Protein AF-A0A7Z9G918-F1 (afdb_monomer_lite)

Secondary structure 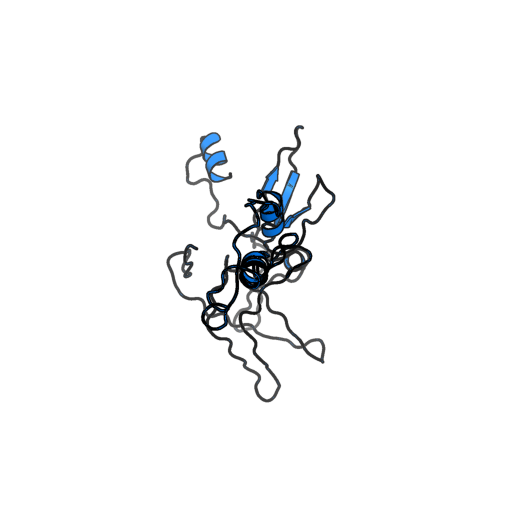(DSSP, 8-state):
-HHHHHHHTT--TT-S-TT-----EEESHHHH-----PPB-TTS-BPPGGG---PPPEEEEE-SSS-EEEEEEEEES--BSSTT--SEEEHHHHHHHHSPPPP--------------SHHHHS--SSHHHHHHHHHHHTTTS-SS-SSS-TTSSSS--S---------BTTB----------GGG--------SSS-----------EETBTEE-----

Structure (mmCIF, N/CA/C/O backbone):
data_AF-A0A7Z9G918-F1
#
_entry.id   AF-A0A7Z9G918-F1
#
loop_
_atom_site.group_PDB
_atom_site.id
_atom_site.type_symbol
_atom_site.label_atom_id
_atom_site.label_alt_id
_atom_site.label_comp_id
_atom_site.label_asym_id
_atom_site.label_entity_id
_atom_site.label_seq_id
_atom_site.pdbx_PDB_ins_code
_atom_site.Cartn_x
_atom_site.Cartn_y
_atom_site.Cartn_z
_atom_site.occupancy
_atom_site.B_iso_or_equiv
_atom_site.auth_seq_id
_atom_site.auth_comp_id
_atom_site.auth_asym_id
_atom_site.auth_atom_id
_atom_site.pdbx_PDB_model_num
ATOM 1 N N . MET A 1 1 ? -21.178 1.083 5.739 1.00 53.09 1 MET A N 1
ATOM 2 C CA . MET A 1 1 ? -21.653 2.486 5.687 1.00 53.09 1 MET A CA 1
ATOM 3 C C . MET A 1 1 ? -22.433 2.843 4.418 1.00 53.09 1 MET A C 1
ATOM 5 O O . MET A 1 1 ? -23.651 2.822 4.487 1.00 53.09 1 MET A O 1
ATOM 9 N N . ARG A 1 2 ? -21.829 3.170 3.255 1.00 53.38 2 ARG A N 1
ATOM 10 C CA . ARG A 1 2 ? -22.585 3.798 2.131 1.00 53.38 2 ARG A CA 1
ATOM 11 C C . ARG A 1 2 ? -23.813 2.997 1.640 1.00 53.38 2 ARG A C 1
ATOM 13 O O . ARG A 1 2 ? -24.878 3.581 1.483 1.00 53.38 2 ARG A O 1
ATOM 20 N N . ARG A 1 3 ? -23.724 1.667 1.472 1.00 55.69 3 ARG A N 1
ATOM 21 C CA . ARG A 1 3 ? -24.887 0.830 1.073 1.00 55.69 3 ARG A CA 1
ATOM 22 C C . ARG A 1 3 ? -25.984 0.762 2.147 1.00 55.69 3 ARG A C 1
ATOM 24 O O . ARG A 1 3 ? -27.160 0.709 1.806 1.00 55.69 3 ARG A O 1
ATOM 31 N N . GLU A 1 4 ? -25.613 0.810 3.424 1.00 59.62 4 GLU A N 1
ATOM 32 C CA . GLU A 1 4 ? -26.561 0.855 4.547 1.00 59.62 4 GLU A CA 1
ATOM 33 C C . GLU A 1 4 ? -27.219 2.232 4.656 1.00 59.62 4 GLU A C 1
ATOM 35 O O . GLU A 1 4 ? -28.417 2.305 4.894 1.00 59.62 4 GLU A O 1
ATOM 40 N N . ALA A 1 5 ? -26.478 3.313 4.394 1.00 59.56 5 ALA A N 1
ATOM 41 C CA . ALA A 1 5 ? -27.019 4.668 4.330 1.00 59.56 5 ALA A CA 1
ATOM 42 C C . ALA A 1 5 ? -28.021 4.834 3.172 1.00 59.56 5 ALA A C 1
ATOM 44 O O . ALA A 1 5 ? -29.094 5.390 3.387 1.00 59.56 5 ALA A O 1
ATOM 45 N N . LEU A 1 6 ? -27.739 4.289 1.977 1.00 61.81 6 LEU A N 1
ATOM 46 C CA . LEU A 1 6 ? -28.724 4.243 0.882 1.00 61.81 6 LEU A CA 1
ATOM 47 C C . LEU A 1 6 ? -29.977 3.439 1.272 1.00 61.81 6 LEU A C 1
ATOM 49 O O . LEU A 1 6 ? -31.092 3.883 1.004 1.00 61.81 6 LEU A O 1
ATOM 53 N N . SER A 1 7 ? -29.797 2.289 1.934 1.00 60.91 7 SER A N 1
ATOM 54 C CA . SER A 1 7 ? -30.898 1.451 2.430 1.00 60.91 7 SER A CA 1
ATOM 55 C C . SER A 1 7 ? -31.755 2.182 3.477 1.00 60.91 7 SER A C 1
ATOM 57 O O . SER A 1 7 ? -32.980 2.192 3.382 1.00 60.91 7 SER A O 1
ATOM 59 N N . ALA A 1 8 ? -31.120 2.871 4.431 1.00 61.62 8 ALA A N 1
ATOM 60 C CA . ALA A 1 8 ? -31.784 3.667 5.463 1.00 61.62 8 ALA A CA 1
ATOM 61 C C . ALA A 1 8 ? -32.490 4.912 4.894 1.00 61.62 8 ALA A C 1
ATOM 63 O O . ALA A 1 8 ? -33.545 5.300 5.387 1.00 61.62 8 ALA A O 1
ATOM 64 N N . ALA A 1 9 ? -31.948 5.506 3.827 1.00 61.00 9 ALA A N 1
ATOM 65 C CA . ALA A 1 9 ? -32.563 6.613 3.097 1.00 61.00 9 ALA A CA 1
ATOM 66 C C . ALA A 1 9 ? -33.696 6.173 2.143 1.00 61.00 9 ALA A C 1
ATOM 68 O O . ALA A 1 9 ? -34.277 7.015 1.459 1.00 61.00 9 ALA A O 1
ATOM 69 N N . GLY A 1 10 ? -34.007 4.872 2.057 1.00 54.94 10 GLY A N 1
ATOM 70 C CA . GLY A 1 10 ? -35.042 4.336 1.164 1.00 54.94 10 GLY A CA 1
ATOM 71 C C . GLY A 1 10 ? -34.712 4.467 -0.328 1.00 54.94 10 GLY A C 1
ATOM 72 O O . GLY A 1 10 ? -35.602 4.350 -1.172 1.00 54.94 10 GLY A O 1
ATOM 73 N N . VAL A 1 11 ? -33.447 4.723 -0.672 1.00 61.00 11 VAL A N 1
ATOM 74 C CA . VAL A 1 11 ? -33.007 4.913 -2.055 1.00 61.00 11 VAL A CA 1
ATOM 75 C C . VAL A 1 11 ? -32.798 3.546 -2.700 1.00 61.00 11 VAL A C 1
ATOM 77 O O . VAL A 1 11 ? -32.038 2.716 -2.202 1.00 61.00 11 VAL A O 1
ATOM 80 N N . GLY A 1 12 ? -33.473 3.310 -3.829 1.00 54.38 12 GLY A N 1
ATOM 81 C CA . GLY A 1 12 ? -33.373 2.053 -4.571 1.00 54.38 12 GLY A CA 1
ATOM 82 C C . GLY A 1 12 ? -31.926 1.688 -4.924 1.00 54.38 12 GLY A C 1
ATOM 83 O O . GLY A 1 12 ? -31.093 2.557 -5.185 1.00 54.38 12 GLY A O 1
ATOM 84 N N . SER A 1 13 ? -31.640 0.385 -4.979 1.00 55.94 13 SER A N 1
ATOM 85 C CA . SER A 1 13 ? -30.295 -0.221 -5.025 1.00 55.94 13 SER A CA 1
ATOM 86 C C . SER A 1 13 ? -29.382 0.155 -6.208 1.00 55.94 13 SER A C 1
ATOM 88 O O . SER A 1 13 ? -28.289 -0.390 -6.307 1.00 55.94 13 SER A O 1
ATOM 90 N N . ASN A 1 14 ? -29.817 1.053 -7.097 1.00 55.78 14 ASN A N 1
ATOM 91 C CA . ASN A 1 14 ? -29.139 1.472 -8.328 1.00 55.78 14 ASN A CA 1
ATOM 92 C C . ASN A 1 14 ? -28.631 2.929 -8.306 1.00 55.78 14 ASN A C 1
ATOM 94 O O . ASN A 1 14 ? -28.189 3.427 -9.335 1.00 55.78 14 ASN A O 1
ATOM 98 N N . ALA A 1 15 ? -28.676 3.633 -7.169 1.00 60.41 15 ALA A N 1
ATOM 99 C CA . ALA A 1 15 ? -28.185 5.017 -7.072 1.00 60.41 15 ALA A CA 1
ATOM 100 C C . ALA A 1 15 ? -26.655 5.146 -6.866 1.00 60.41 15 ALA A C 1
ATOM 102 O O . ALA A 1 15 ? -26.161 6.217 -6.521 1.00 60.41 15 ALA A O 1
ATOM 103 N N . THR A 1 16 ? -25.890 4.068 -7.053 1.00 68.00 16 THR A N 1
ATOM 104 C CA . THR A 1 16 ? -24.419 4.075 -6.991 1.00 68.00 16 THR A CA 1
ATOM 105 C C . THR A 1 16 ? -23.816 4.323 -8.372 1.00 68.00 16 THR A C 1
ATOM 107 O O . THR A 1 16 ? -24.164 3.621 -9.320 1.00 68.00 16 THR A O 1
ATOM 110 N N . ALA A 1 17 ? -22.872 5.262 -8.488 1.00 70.38 17 ALA A N 1
ATOM 111 C CA . ALA A 1 17 ? -22.147 5.497 -9.738 1.00 70.38 17 ALA A CA 1
ATOM 112 C C . ALA A 1 17 ? -21.340 4.259 -10.179 1.00 70.38 17 ALA A C 1
ATOM 114 O O . ALA A 1 17 ? -20.791 3.539 -9.346 1.00 70.38 17 ALA A O 1
ATOM 115 N N . THR A 1 18 ? -21.217 4.039 -11.491 1.00 71.62 18 THR A N 1
ATOM 116 C CA . THR A 1 18 ? -20.590 2.842 -12.093 1.00 71.62 18 THR A CA 1
ATOM 117 C C . THR A 1 18 ? -19.143 2.598 -11.641 1.00 71.62 18 THR A C 1
ATOM 119 O O . THR A 1 18 ? -18.703 1.452 -11.554 1.00 71.62 18 THR A O 1
ATOM 122 N N . TRP A 1 19 ? -18.405 3.667 -11.325 1.00 72.00 19 TRP A N 1
ATOM 123 C CA . TRP A 1 19 ? -17.008 3.620 -10.869 1.00 72.00 19 TRP A CA 1
ATOM 124 C C . TRP A 1 19 ? -16.833 3.940 -9.375 1.00 72.00 19 TRP A C 1
ATOM 126 O O . TRP A 1 19 ? -15.699 4.107 -8.912 1.00 72.00 19 TRP A O 1
ATOM 136 N N . ALA A 1 20 ? -17.938 4.005 -8.620 1.00 73.38 20 ALA A N 1
ATOM 137 C CA . ALA A 1 20 ? -17.900 4.058 -7.164 1.00 73.38 20 ALA A CA 1
ATOM 138 C C . ALA A 1 20 ? -17.386 2.714 -6.635 1.00 73.38 20 ALA A C 1
ATOM 140 O O . ALA A 1 20 ? -17.945 1.656 -6.923 1.00 73.38 20 ALA A O 1
ATOM 141 N N . ASP A 1 21 ? -16.288 2.765 -5.893 1.00 74.31 21 ASP A N 1
ATOM 142 C CA . ASP A 1 21 ? -15.559 1.594 -5.421 1.00 74.31 21 ASP A CA 1
ATOM 143 C C . ASP A 1 21 ? -14.823 1.938 -4.125 1.00 74.31 21 ASP A C 1
ATOM 145 O O . ASP A 1 21 ? -14.584 3.117 -3.852 1.00 74.31 21 ASP A O 1
ATOM 149 N N . PHE A 1 22 ? -14.446 0.929 -3.344 1.00 79.44 22 PHE A N 1
ATOM 150 C CA . PHE A 1 22 ? -13.633 1.123 -2.150 1.00 79.44 22 PHE A CA 1
ATOM 151 C C . PHE A 1 22 ? -12.149 1.199 -2.524 1.00 79.44 22 PHE A C 1
ATOM 153 O O . PHE A 1 22 ? -11.430 0.205 -2.530 1.00 79.44 22 PHE A O 1
ATOM 160 N N . LYS A 1 23 ? -11.706 2.407 -2.874 1.00 84.12 23 LYS A N 1
ATOM 161 C CA . LYS A 1 23 ? -10.311 2.729 -3.209 1.00 84.12 23 LYS A CA 1
ATOM 162 C C . LYS A 1 23 ? -9.620 3.333 -1.991 1.00 84.12 23 LYS A C 1
ATOM 164 O O . LYS A 1 23 ? -10.189 4.234 -1.373 1.00 84.12 23 LYS A O 1
ATOM 169 N N . LEU A 1 24 ? -8.413 2.887 -1.673 1.00 87.12 24 LEU A N 1
ATOM 170 C CA . LEU A 1 24 ? -7.607 3.378 -0.552 1.00 87.12 24 LEU A CA 1
ATOM 171 C C . LEU A 1 24 ? -6.237 3.830 -1.042 1.00 87.12 24 LEU A C 1
ATOM 173 O O . LEU A 1 24 ? -5.775 3.370 -2.083 1.00 87.12 24 LEU A O 1
ATOM 177 N N . TYR A 1 25 ? -5.580 4.691 -0.274 1.00 88.00 25 TYR A N 1
ATOM 178 C CA . TYR A 1 25 ? -4.177 5.010 -0.507 1.00 88.00 25 TYR A CA 1
ATOM 179 C C . TYR A 1 25 ? -3.273 3.917 0.079 1.00 88.00 25 TYR A C 1
ATOM 181 O O . TYR A 1 25 ? -3.653 3.179 0.990 1.00 88.00 25 TYR A O 1
ATOM 189 N N . LEU A 1 26 ? -2.053 3.805 -0.443 1.00 87.81 26 LEU A N 1
ATOM 190 C CA . LEU A 1 26 ? -1.100 2.796 0.025 1.00 87.81 26 LEU A CA 1
ATOM 191 C C . LEU A 1 26 ? -0.419 3.245 1.322 1.00 87.81 26 LEU A C 1
ATOM 193 O O . LEU A 1 26 ? -0.415 2.518 2.310 1.00 87.81 26 LEU A O 1
ATOM 197 N N . ASN A 1 27 ? 0.107 4.464 1.307 1.00 86.62 27 ASN A N 1
ATOM 198 C CA . ASN A 1 27 ? 0.797 5.144 2.395 1.00 86.62 27 ASN A CA 1
ATOM 199 C C . ASN A 1 27 ? 0.548 6.661 2.284 1.00 86.62 27 ASN A C 1
ATOM 201 O O . ASN A 1 27 ? -0.138 7.114 1.363 1.00 86.62 27 ASN A O 1
ATOM 205 N N . TYR A 1 28 ? 1.116 7.448 3.200 1.00 84.62 28 TYR A N 1
ATOM 206 C CA . TYR A 1 28 ? 1.003 8.907 3.139 1.00 84.62 28 TYR A CA 1
ATOM 207 C C . TYR A 1 28 ? 1.723 9.537 1.934 1.00 84.62 28 TYR A C 1
ATOM 209 O O . TYR A 1 28 ? 1.197 10.495 1.371 1.00 84.62 28 TYR A O 1
ATOM 217 N N . ASP A 1 29 ? 2.857 8.978 1.484 1.00 85.19 29 ASP A N 1
ATOM 218 C CA . ASP A 1 29 ? 3.572 9.484 0.300 1.00 85.19 29 ASP A CA 1
ATOM 219 C C . ASP A 1 29 ? 2.610 9.575 -0.905 1.00 85.19 29 ASP A C 1
ATOM 221 O O . ASP A 1 29 ? 2.468 10.651 -1.478 1.00 85.19 29 ASP A O 1
ATOM 225 N N . HIS A 1 30 ? 1.835 8.515 -1.187 1.00 84.75 30 HIS A N 1
ATOM 226 C CA . HIS A 1 30 ? 0.817 8.467 -2.257 1.00 84.75 30 HIS A CA 1
ATOM 227 C C . HIS A 1 30 ? -0.367 9.449 -2.062 1.00 84.75 30 HIS A C 1
ATOM 229 O O . HIS A 1 30 ? -1.092 9.732 -3.010 1.00 84.75 30 HIS A O 1
ATOM 235 N N . ILE A 1 31 ? -0.594 9.989 -0.860 1.00 83.00 31 ILE A N 1
ATOM 236 C CA . ILE A 1 31 ? -1.588 11.062 -0.636 1.00 83.00 31 ILE A CA 1
ATOM 237 C C . ILE A 1 31 ? -0.993 12.430 -0.970 1.00 83.00 31 ILE A C 1
ATOM 239 O O . ILE A 1 31 ? -1.682 13.292 -1.511 1.00 83.00 31 ILE A O 1
ATOM 243 N N . SER A 1 32 ? 0.268 12.641 -0.592 1.00 84.62 32 SER A N 1
ATOM 244 C CA . SER A 1 32 ? 0.975 13.911 -0.772 1.00 84.62 32 SER A CA 1
ATOM 245 C C . SER A 1 32 ? 1.597 14.097 -2.158 1.00 84.62 32 SER A C 1
ATOM 247 O O . SER A 1 32 ? 1.961 15.220 -2.505 1.00 84.62 32 SER A O 1
ATOM 249 N N . ASP A 1 33 ? 1.728 13.017 -2.929 1.00 80.00 33 ASP A N 1
ATOM 250 C CA . ASP A 1 33 ? 2.248 13.046 -4.290 1.00 80.00 33 ASP A CA 1
ATOM 251 C C . ASP A 1 33 ? 1.278 13.767 -5.241 1.00 80.00 33 ASP A C 1
ATOM 253 O O . ASP A 1 33 ? 0.064 13.553 -5.222 1.00 80.00 33 ASP A O 1
ATOM 257 N N . THR A 1 34 ? 1.826 14.644 -6.078 1.00 70.00 34 THR A N 1
ATOM 258 C CA . THR A 1 34 ? 1.082 15.355 -7.123 1.00 70.00 34 THR A CA 1
ATOM 259 C C . THR A 1 34 ? 1.090 14.614 -8.457 1.00 70.00 34 THR A C 1
ATOM 261 O O . THR A 1 34 ? 0.292 14.946 -9.339 1.00 70.00 34 THR A O 1
ATOM 264 N N . ASP A 1 35 ? 1.974 13.629 -8.621 1.00 68.62 35 ASP A N 1
ATOM 265 C CA . ASP A 1 35 ? 2.163 12.900 -9.869 1.00 68.62 35 ASP A CA 1
ATOM 266 C C . ASP A 1 35 ? 1.113 11.788 -10.003 1.00 68.62 35 ASP A C 1
ATOM 268 O O . ASP A 1 35 ? 1.265 10.649 -9.563 1.00 68.62 35 ASP A O 1
ATOM 272 N N . ILE A 1 36 ? -0.002 12.129 -10.650 1.00 65.19 36 ILE A N 1
ATOM 273 C CA . ILE A 1 36 ? -1.042 11.159 -10.999 1.00 65.19 36 ILE A CA 1
ATOM 274 C C . ILE A 1 36 ? -0.524 10.267 -12.134 1.00 65.19 36 ILE A C 1
ATOM 276 O O . ILE A 1 36 ? -0.169 10.757 -13.208 1.00 65.19 36 ILE A O 1
ATOM 280 N N . GLY A 1 37 ? -0.551 8.948 -11.923 1.00 66.75 37 GLY A N 1
ATOM 281 C CA . GLY A 1 37 ? -0.245 7.945 -12.945 1.00 66.75 37 GLY A CA 1
ATOM 282 C C . GLY A 1 37 ? -1.254 7.972 -14.097 1.00 66.75 37 GLY A C 1
ATOM 283 O O . GLY A 1 37 ? -2.256 7.258 -14.079 1.00 66.75 37 GLY A O 1
ATOM 284 N N . ILE A 1 38 ? -0.996 8.809 -15.101 1.00 73.94 38 ILE A N 1
ATOM 285 C CA . ILE A 1 38 ? -1.836 8.948 -16.292 1.00 73.94 38 ILE A CA 1
ATOM 286 C C . ILE A 1 38 ? -1.366 7.941 -17.350 1.00 73.94 38 ILE A C 1
ATOM 288 O O . ILE A 1 38 ? -0.186 7.945 -17.697 1.00 73.94 38 ILE A O 1
ATOM 292 N N . PRO A 1 39 ? -2.256 7.099 -17.905 1.00 75.00 39 PRO A N 1
ATOM 293 C CA . PRO A 1 39 ? -1.888 6.216 -19.002 1.00 75.00 39 PRO A CA 1
ATOM 294 C C . PRO A 1 39 ? -1.595 7.022 -20.274 1.00 75.00 39 PRO A C 1
ATOM 296 O O . PRO A 1 39 ? -2.343 7.936 -20.641 1.00 75.00 39 PRO A O 1
ATOM 299 N N . PHE A 1 40 ? -0.518 6.637 -20.951 1.00 79.31 40 PHE A N 1
ATOM 300 C CA . PHE A 1 40 ? -0.125 7.125 -22.268 1.00 79.31 40 PHE A CA 1
ATOM 301 C C . PHE A 1 40 ? -0.567 6.122 -23.342 1.00 79.31 40 PHE A C 1
ATOM 303 O O . PHE A 1 40 ? -0.677 4.924 -23.071 1.00 79.31 40 PHE A O 1
ATOM 310 N N . ASP A 1 41 ? -0.849 6.600 -24.553 1.00 80.56 41 ASP A N 1
ATOM 311 C CA . ASP A 1 41 ? -1.003 5.726 -25.718 1.00 80.56 41 ASP A CA 1
ATOM 312 C C . ASP A 1 41 ? 0.358 5.362 -26.344 1.00 80.56 41 ASP A C 1
ATOM 314 O O . ASP A 1 41 ? 1.415 5.809 -25.903 1.00 80.56 41 ASP A O 1
ATOM 318 N N . CYS A 1 42 ? 0.347 4.554 -27.408 1.00 79.12 42 CYS A N 1
ATOM 319 C CA . CYS A 1 42 ? 1.560 4.141 -28.124 1.00 79.12 42 CYS A CA 1
ATOM 320 C C . CYS A 1 42 ? 2.260 5.264 -28.925 1.00 79.12 42 CYS A C 1
ATOM 322 O O . CYS A 1 42 ? 3.137 4.973 -29.739 1.00 79.12 42 CYS A O 1
ATOM 324 N N . ALA A 1 43 ? 1.826 6.517 -28.775 1.00 83.75 43 ALA A N 1
ATOM 325 C CA . ALA A 1 43 ? 2.388 7.711 -29.398 1.00 83.75 43 ALA A CA 1
ATOM 326 C C . ALA A 1 43 ? 2.684 8.812 -28.354 1.00 83.75 43 ALA A C 1
ATOM 328 O O . ALA A 1 43 ? 2.748 9.992 -28.705 1.00 83.75 43 ALA A O 1
ATOM 329 N N . ASP A 1 44 ? 2.854 8.423 -27.084 1.00 80.81 44 ASP A N 1
ATOM 330 C CA . ASP A 1 44 ? 3.128 9.292 -25.934 1.00 80.81 44 ASP A CA 1
ATOM 331 C C . ASP A 1 44 ? 2.044 10.360 -25.670 1.00 80.81 44 ASP A C 1
ATOM 333 O O . ASP A 1 44 ? 2.290 11.375 -25.008 1.00 80.81 44 ASP A O 1
ATOM 337 N N . ALA A 1 45 ? 0.807 10.148 -26.138 1.00 81.75 45 ALA A N 1
ATOM 338 C CA . ALA A 1 45 ? -0.313 11.020 -25.807 1.00 81.75 45 ALA A CA 1
ATOM 339 C C . ALA A 1 45 ? -0.932 10.612 -24.462 1.00 81.75 45 ALA A C 1
ATOM 341 O O . ALA A 1 45 ? -1.548 9.554 -24.325 1.00 81.75 45 ALA A O 1
ATOM 342 N N . ALA A 1 46 ? -0.798 11.483 -23.461 1.00 78.75 46 ALA A N 1
ATOM 343 C CA . ALA A 1 46 ? -1.424 11.308 -22.154 1.00 78.75 46 ALA A CA 1
ATOM 344 C C . ALA A 1 46 ? -2.963 11.349 -22.243 1.00 78.75 46 ALA A C 1
ATOM 346 O O . ALA A 1 46 ? -3.543 12.227 -22.894 1.00 78.75 46 ALA A O 1
ATOM 347 N N . MET A 1 47 ? -3.644 10.454 -21.523 1.00 77.19 47 MET A N 1
ATOM 348 C CA . MET A 1 47 ? -5.102 10.488 -21.382 1.00 77.19 47 MET A CA 1
ATOM 349 C C . MET A 1 47 ? -5.574 11.831 -20.793 1.00 77.19 47 MET A C 1
ATOM 351 O O . MET A 1 47 ? -5.086 12.288 -19.760 1.00 77.19 47 MET A O 1
ATOM 355 N N . SER A 1 48 ? -6.567 12.462 -21.432 1.00 76.69 48 SER A N 1
ATOM 356 C CA . SER A 1 48 ? -7.070 13.778 -21.010 1.00 76.69 48 SER A CA 1
ATOM 357 C C . SER A 1 48 ? -7.606 13.761 -19.573 1.00 76.69 48 SER A C 1
ATOM 359 O O . SER A 1 48 ? -8.462 12.945 -19.229 1.00 76.69 48 SER A O 1
ATOM 361 N N . GLN A 1 49 ? -7.133 14.692 -18.741 1.00 67.44 49 GLN A N 1
ATOM 362 C CA . GLN A 1 49 ? -7.529 14.810 -17.331 1.00 67.44 49 GLN A CA 1
ATOM 363 C C . GLN A 1 49 ? -8.919 15.443 -17.133 1.00 67.44 49 GLN A C 1
ATOM 365 O O . GLN A 1 49 ? -9.542 15.247 -16.094 1.00 67.44 49 GLN A O 1
ATOM 370 N N . ASN A 1 50 ? -9.443 16.160 -18.135 1.00 57.06 50 ASN A N 1
ATOM 371 C CA . ASN A 1 50 ? -10.600 17.060 -17.992 1.00 57.06 50 ASN A CA 1
ATOM 372 C C . ASN A 1 50 ? -11.932 16.387 -17.588 1.00 57.06 50 ASN A C 1
ATOM 374 O O . ASN A 1 50 ? -12.878 17.101 -17.276 1.00 57.06 50 ASN A O 1
ATOM 378 N N . ASN A 1 51 ? -12.012 15.050 -17.596 1.00 51.97 51 ASN A N 1
ATOM 379 C CA . ASN A 1 51 ? -13.195 14.261 -17.217 1.00 51.97 51 ASN A CA 1
ATOM 380 C C . ASN A 1 51 ? -12.860 13.099 -16.245 1.00 51.97 51 ASN A C 1
ATOM 382 O O . ASN A 1 51 ? -13.607 12.123 -16.174 1.00 51.97 51 ASN A O 1
ATOM 386 N N . GLN A 1 52 ? -11.728 13.141 -15.534 1.00 60.19 52 GLN A N 1
ATOM 387 C CA . GLN A 1 52 ? -11.288 12.030 -14.677 1.00 60.19 52 GLN A CA 1
ATOM 388 C C . GLN A 1 52 ? -11.821 12.141 -13.238 1.00 60.19 52 GLN A C 1
ATOM 390 O O . GLN A 1 52 ? -11.189 12.731 -12.369 1.00 60.19 52 GLN A O 1
ATOM 395 N N . GLU A 1 53 ? -12.962 11.505 -12.952 1.00 66.31 53 GLU A N 1
ATOM 396 C CA . GLU A 1 53 ? -13.527 11.397 -11.591 1.00 66.31 53 GLU A CA 1
ATOM 397 C C . GLU A 1 53 ? -12.910 10.227 -10.784 1.00 66.31 53 GLU A C 1
ATOM 399 O O . GLU A 1 53 ? -13.597 9.415 -10.156 1.00 66.31 53 GLU A O 1
ATOM 404 N N . TRP A 1 54 ? -11.579 10.108 -10.797 1.00 70.69 54 TRP A N 1
ATOM 405 C CA . TRP A 1 54 ? -10.846 9.095 -10.026 1.00 70.69 54 TRP A CA 1
ATOM 406 C C . TRP A 1 54 ? -10.664 9.520 -8.562 1.00 70.69 54 TRP A C 1
ATOM 408 O O . TRP A 1 54 ? -9.553 9.740 -8.092 1.00 70.69 54 TRP A O 1
ATOM 418 N N . ARG A 1 55 ? -11.770 9.622 -7.814 1.00 75.88 55 ARG A N 1
ATOM 419 C CA . ARG A 1 55 ? -11.723 9.868 -6.360 1.00 75.88 55 ARG A CA 1
ATOM 420 C C . ARG A 1 55 ? -11.496 8.584 -5.561 1.00 75.88 55 ARG A C 1
ATOM 422 O O . ARG A 1 55 ? -12.045 7.528 -5.902 1.00 75.88 55 ARG A O 1
ATOM 429 N N . TYR A 1 56 ? -10.711 8.716 -4.492 1.00 81.25 56 TYR A N 1
ATOM 430 C CA . TYR A 1 56 ? -10.497 7.708 -3.452 1.00 81.25 56 TYR A CA 1
ATOM 431 C C . TYR A 1 56 ? -11.657 7.673 -2.439 1.00 81.25 56 TYR A C 1
ATOM 433 O O . TYR A 1 56 ? -12.588 8.478 -2.510 1.00 81.25 56 TYR A O 1
ATOM 441 N N . SER A 1 57 ? -11.641 6.707 -1.516 1.00 84.25 57 SER A N 1
ATOM 442 C CA . SER A 1 57 ? -12.668 6.597 -0.475 1.00 84.25 57 SER A CA 1
ATOM 443 C C . SER A 1 57 ? -12.440 7.611 0.638 1.00 84.25 57 SER A C 1
ATOM 445 O O . SER A 1 57 ? -11.404 7.606 1.298 1.00 84.25 57 SER A O 1
ATOM 447 N N . GLU A 1 58 ? -13.469 8.410 0.890 1.00 82.31 58 GLU A N 1
ATOM 448 C CA . GLU A 1 58 ? -13.558 9.295 2.047 1.00 82.31 58 GLU A CA 1
ATOM 449 C C . GLU A 1 58 ? -14.488 8.686 3.095 1.00 82.31 58 GLU A C 1
ATOM 451 O O . GLU A 1 58 ? -15.606 8.231 2.789 1.00 82.31 58 GLU A O 1
ATOM 456 N N . PHE A 1 59 ? -13.990 8.684 4.326 1.00 77.19 59 PHE A N 1
ATOM 457 C CA . PHE A 1 59 ? -14.708 8.373 5.548 1.00 77.19 59 PHE A CA 1
ATOM 458 C C . PHE A 1 59 ? -15.270 9.665 6.128 1.00 77.19 59 PHE A C 1
ATOM 460 O O . PHE A 1 59 ? -14.703 10.738 5.944 1.00 77.19 59 PHE A O 1
ATOM 467 N N . VAL A 1 60 ? -16.404 9.547 6.810 1.00 75.12 60 VAL A N 1
ATOM 468 C CA . VAL A 1 60 ? -17.125 10.684 7.377 1.00 75.12 60 VAL A CA 1
ATOM 469 C C . VAL A 1 60 ? -17.495 10.325 8.808 1.00 75.12 60 VAL A C 1
ATOM 471 O O . VAL A 1 60 ? -18.243 9.364 9.016 1.00 75.12 60 VAL A O 1
ATOM 474 N N . SER A 1 61 ? -16.971 11.062 9.787 1.00 71.56 61 SER A N 1
ATOM 475 C CA . SER A 1 61 ? -17.342 10.913 11.198 1.00 71.56 61 SER A CA 1
ATOM 476 C C . SER A 1 61 ? -18.227 12.070 11.666 1.00 71.56 61 SER A C 1
ATOM 478 O O . SER A 1 61 ? -17.916 13.224 11.374 1.00 71.56 61 SER A O 1
ATOM 480 N N . PRO A 1 62 ? -19.312 11.800 12.414 1.00 69.06 62 PRO A N 1
ATOM 481 C CA . PRO A 1 62 ? -20.075 12.854 13.069 1.00 69.06 62 PRO A CA 1
ATOM 482 C C . PRO A 1 62 ? -19.266 13.444 14.234 1.00 69.06 62 PRO A C 1
ATOM 484 O O . PRO A 1 62 ? -18.819 12.705 15.110 1.00 69.06 62 PRO A O 1
ATOM 487 N N . ASP A 1 63 ? -19.136 14.770 14.278 1.00 64.44 63 ASP A N 1
ATOM 488 C CA . ASP A 1 63 ? -18.393 15.515 15.312 1.00 64.44 63 ASP A CA 1
ATOM 489 C C . ASP A 1 63 ? -19.232 15.805 16.581 1.00 64.44 63 ASP A C 1
ATOM 491 O O . ASP A 1 63 ? -18.766 16.419 17.540 1.00 64.44 63 ASP A O 1
ATOM 495 N N . GLY A 1 64 ? -20.499 15.373 16.591 1.00 57.59 64 GLY A N 1
ATOM 496 C CA . GLY A 1 64 ? -21.476 15.680 17.642 1.00 57.59 64 GLY A CA 1
ATOM 497 C C . GLY A 1 64 ? -22.166 17.043 17.489 1.00 57.59 64 GLY A C 1
ATOM 498 O O . GLY A 1 64 ? -22.966 17.415 18.350 1.00 57.59 64 GLY A O 1
ATOM 499 N N . THR A 1 65 ? -21.893 17.775 16.407 1.00 56.88 65 THR A N 1
ATOM 500 C CA . THR A 1 65 ? -22.502 19.061 16.052 1.00 56.88 65 THR A CA 1
ATOM 501 C C . THR A 1 65 ? -23.346 18.933 14.768 1.00 56.88 65 THR A C 1
ATOM 503 O O . THR A 1 65 ? -23.954 17.893 14.515 1.00 56.88 65 THR A O 1
ATOM 506 N N . THR A 1 66 ? -23.483 20.009 13.988 1.00 61.16 66 THR A N 1
ATOM 507 C CA . THR A 1 66 ? -24.135 20.012 12.665 1.00 61.16 66 THR A CA 1
ATOM 508 C C . THR A 1 66 ? -23.171 19.738 11.509 1.00 61.16 66 THR A C 1
ATOM 510 O O . THR A 1 66 ? -23.608 19.732 10.358 1.00 61.16 66 THR A O 1
ATOM 513 N N . SER A 1 67 ? -21.881 19.570 11.794 1.00 66.00 67 SER A N 1
ATOM 514 C CA . SER A 1 67 ? -20.842 19.285 10.806 1.00 66.00 67 SER A CA 1
ATOM 515 C C . SER A 1 67 ? -20.533 17.785 10.754 1.00 66.00 67 SER A C 1
ATOM 517 O O . SER A 1 67 ? -21.075 16.978 11.510 1.00 66.00 67 SER A O 1
ATOM 519 N N . ALA A 1 68 ? -19.672 17.395 9.822 1.00 65.88 68 ALA A N 1
ATOM 520 C CA . ALA A 1 68 ? -19.063 16.078 9.809 1.00 65.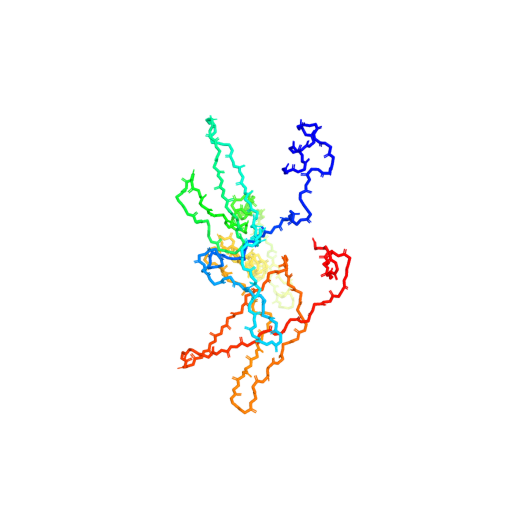88 68 ALA A CA 1
ATOM 521 C C . ALA A 1 68 ? -17.626 16.218 9.311 1.00 65.88 68 ALA A C 1
ATOM 523 O O . ALA A 1 68 ? -17.377 16.974 8.370 1.00 65.88 68 ALA A O 1
ATOM 524 N N . ASP A 1 69 ? -16.707 15.497 9.941 1.00 68.12 69 ASP A N 1
ATOM 525 C CA . ASP A 1 69 ? -15.302 15.504 9.553 1.00 68.12 69 ASP A CA 1
ATOM 526 C C . ASP A 1 69 ? -15.085 14.464 8.453 1.00 68.12 69 ASP A C 1
ATOM 528 O O . ASP A 1 69 ? -15.374 13.276 8.634 1.00 68.12 69 ASP A O 1
ATOM 532 N N . GLU A 1 70 ? -14.601 14.924 7.300 1.00 76.69 70 GLU A N 1
ATOM 533 C CA . GLU A 1 70 ? -14.265 14.084 6.151 1.00 76.69 70 GLU A CA 1
ATOM 534 C C . GLU A 1 70 ? -12.758 13.803 6.139 1.00 76.69 70 GLU A C 1
ATOM 536 O O . GLU A 1 70 ? -11.945 14.727 6.169 1.00 76.69 70 GLU A O 1
ATOM 541 N N . PHE A 1 71 ? -12.376 12.527 6.073 1.00 80.50 71 PHE A N 1
ATOM 542 C CA . PHE A 1 71 ? -10.974 12.111 6.071 1.00 80.50 71 PHE A CA 1
ATOM 543 C C . PHE A 1 71 ? -10.719 10.933 5.131 1.00 80.50 71 PHE A C 1
ATOM 545 O O . PHE A 1 71 ? -11.575 10.076 4.893 1.00 80.50 71 PHE A O 1
ATOM 552 N N . THR A 1 72 ? -9.510 10.884 4.577 1.00 84.50 72 THR A N 1
ATOM 553 C CA . THR A 1 72 ? -9.055 9.765 3.737 1.00 84.50 72 THR A CA 1
ATOM 554 C C . THR A 1 72 ? -8.440 8.661 4.596 1.00 84.50 72 THR A C 1
ATOM 556 O O . THR A 1 72 ? -8.173 8.858 5.782 1.00 84.50 72 THR A O 1
ATOM 559 N N . ALA A 1 73 ? -8.171 7.493 4.014 1.00 84.06 73 ALA A N 1
ATOM 560 C CA . ALA A 1 73 ? -7.376 6.472 4.688 1.00 84.06 73 ALA A CA 1
ATOM 561 C C . ALA A 1 73 ? -6.309 5.874 3.771 1.00 84.06 73 ALA A C 1
ATOM 563 O O . ALA A 1 73 ? -6.513 5.720 2.561 1.00 84.06 73 ALA A O 1
ATOM 564 N N . HIS A 1 74 ? -5.189 5.512 4.386 1.00 87.25 74 HIS A N 1
ATOM 565 C CA . HIS A 1 74 ? -4.097 4.771 3.778 1.00 87.25 74 HIS A CA 1
ATOM 566 C C . HIS A 1 74 ? -3.845 3.468 4.548 1.00 87.25 74 HIS A C 1
ATOM 568 O O . HIS A 1 74 ? -4.190 3.345 5.724 1.00 87.25 74 HIS A O 1
ATOM 574 N N . MET A 1 75 ? -3.257 2.472 3.890 1.00 85.88 75 MET A N 1
ATOM 575 C CA . MET A 1 75 ? -2.993 1.177 4.526 1.00 85.88 75 MET A CA 1
ATOM 576 C C . MET A 1 75 ? -1.837 1.234 5.532 1.00 85.88 75 MET A C 1
ATOM 578 O O . MET A 1 75 ? -2.002 0.765 6.657 1.00 85.88 75 MET A O 1
ATOM 582 N N . LEU A 1 76 ? -0.697 1.800 5.122 1.00 85.88 76 LEU A N 1
ATOM 583 C CA . LEU A 1 76 ? 0.594 1.726 5.817 1.00 85.88 76 LEU A CA 1
ATOM 584 C C . LEU A 1 76 ? 1.056 3.092 6.339 1.00 85.88 76 LEU A C 1
ATOM 586 O O . LEU A 1 76 ? 1.029 4.077 5.597 1.00 85.88 76 LEU A O 1
ATOM 590 N N . GLY A 1 77 ? 1.562 3.123 7.571 1.00 84.31 77 GLY A N 1
ATOM 591 C CA . GLY A 1 77 ? 2.075 4.330 8.221 1.00 84.31 77 GLY A CA 1
ATOM 592 C C . GLY A 1 77 ? 1.119 4.959 9.239 1.00 84.31 77 GLY A C 1
ATOM 593 O O . GLY A 1 77 ? 0.159 4.333 9.689 1.00 84.31 77 GLY A O 1
ATOM 594 N N . ALA A 1 78 ? 1.455 6.189 9.638 1.00 79.19 78 ALA A N 1
ATOM 595 C CA . ALA A 1 78 ? 0.839 6.901 10.755 1.00 79.19 78 ALA A CA 1
ATOM 596 C C . ALA A 1 78 ? -0.407 7.716 10.365 1.00 79.19 78 ALA A C 1
ATOM 598 O O . ALA A 1 78 ? -0.460 8.310 9.286 1.00 79.19 78 ALA A O 1
ATOM 599 N N . HIS A 1 79 ? -1.345 7.884 11.298 1.00 80.31 79 HIS A N 1
ATOM 600 C CA . HIS A 1 79 ? -2.374 8.920 11.244 1.00 80.31 79 HIS A CA 1
ATOM 601 C C . HIS A 1 79 ? -1.751 10.306 10.984 1.00 80.31 79 HIS A C 1
ATOM 603 O O . HIS A 1 79 ? -0.785 10.713 11.632 1.00 80.31 79 HIS A O 1
ATOM 609 N N . VAL A 1 80 ? -2.336 11.061 10.051 1.00 81.00 80 VAL A N 1
ATOM 610 C CA . VAL A 1 80 ? -1.876 12.399 9.664 1.00 81.00 80 VAL A CA 1
ATOM 611 C C . VAL A 1 80 ? -2.917 13.443 10.039 1.00 81.00 80 VAL A C 1
ATOM 613 O O . VAL A 1 80 ? -4.064 13.393 9.596 1.00 81.00 80 VAL A O 1
ATOM 616 N N . GLY A 1 81 ? -2.482 14.416 10.836 1.00 73.81 81 GLY A N 1
ATOM 617 C CA . GLY A 1 81 ? -3.308 15.470 11.423 1.00 73.81 81 GLY A CA 1
ATOM 618 C C . GLY A 1 81 ? -3.258 15.432 12.956 1.00 73.81 81 GLY A C 1
ATOM 619 O O . GLY A 1 81 ? -2.790 14.451 13.536 1.00 73.81 81 GLY A O 1
ATOM 620 N N . PRO A 1 82 ? -3.682 16.506 13.640 1.00 69.12 82 PRO A N 1
ATOM 621 C CA . PRO A 1 82 ? -3.790 16.513 15.095 1.00 69.12 82 PRO A CA 1
ATOM 622 C C . PRO A 1 82 ? -4.858 15.523 15.587 1.00 69.12 82 PRO A C 1
ATOM 624 O O . PRO A 1 82 ? -5.876 15.301 14.933 1.00 69.12 82 PRO A O 1
ATOM 627 N N . ALA A 1 83 ? -4.658 14.970 16.785 1.00 66.12 83 ALA A N 1
ATOM 628 C CA . ALA A 1 83 ? -5.632 14.077 17.407 1.00 66.12 83 ALA A CA 1
ATOM 629 C C . ALA A 1 83 ? -7.011 14.754 17.533 1.00 66.12 83 ALA A C 1
ATOM 631 O O . ALA A 1 83 ? -7.125 15.853 18.076 1.00 66.12 83 ALA A O 1
ATOM 632 N N . GLY A 1 84 ? -8.050 14.087 17.023 1.00 64.38 84 GLY A N 1
ATOM 633 C CA . GLY A 1 84 ? -9.413 14.629 16.951 1.00 64.38 84 GLY A CA 1
ATOM 634 C C . GLY A 1 84 ? -9.729 15.442 15.688 1.00 64.38 84 GLY A C 1
ATOM 635 O O . GLY A 1 84 ? -10.863 15.875 15.546 1.00 64.38 84 GLY A O 1
ATOM 636 N N . ASN A 1 85 ? -8.773 15.633 14.772 1.00 68.38 85 ASN A N 1
ATOM 637 C CA . ASN A 1 85 ? -9.000 16.166 13.424 1.00 68.38 85 ASN A CA 1
ATOM 638 C C . ASN A 1 85 ? -7.929 15.600 12.470 1.00 68.38 85 ASN A C 1
ATOM 640 O O . ASN A 1 85 ? -6.949 16.265 12.122 1.00 68.38 85 ASN A O 1
ATOM 644 N N . TYR A 1 86 ? -8.088 14.327 12.103 1.00 74.62 86 TYR A N 1
ATOM 645 C CA . TYR A 1 86 ? -7.191 13.645 11.173 1.00 74.62 86 TYR A CA 1
ATOM 646 C C . TYR A 1 86 ? -7.583 13.951 9.726 1.00 74.62 86 TYR A C 1
ATOM 648 O O . TYR A 1 86 ? -8.735 13.796 9.345 1.00 74.62 86 TYR A O 1
ATOM 656 N N . THR A 1 87 ? -6.611 14.318 8.895 1.00 79.81 87 THR A N 1
ATOM 657 C CA . THR A 1 87 ? -6.783 14.481 7.442 1.00 79.81 87 THR A CA 1
ATOM 658 C C . THR A 1 87 ? -6.662 13.137 6.712 1.00 79.81 87 THR A C 1
ATOM 660 O O . THR A 1 87 ? -7.320 12.901 5.693 1.00 79.81 87 THR A O 1
ATOM 663 N N . SER A 1 88 ? -5.839 12.229 7.246 1.00 79.62 88 SER A N 1
ATOM 664 C CA . SER A 1 88 ? -5.764 10.841 6.791 1.00 79.62 88 SER A CA 1
ATOM 665 C C . SER A 1 88 ? -5.491 9.884 7.946 1.00 79.62 88 SER A C 1
ATOM 667 O O . SER A 1 88 ? -4.743 10.222 8.860 1.00 79.62 88 SER A O 1
ATOM 669 N N . VAL A 1 89 ? -6.055 8.677 7.901 1.00 80.88 89 VAL A N 1
ATOM 670 C CA . VAL A 1 89 ? -5.827 7.641 8.920 1.00 80.88 89 VAL A CA 1
ATOM 671 C C . VAL A 1 89 ? -5.087 6.424 8.361 1.00 80.88 89 VAL A C 1
ATOM 673 O O . VAL A 1 89 ? -5.443 5.919 7.295 1.00 80.88 89 VAL A O 1
ATOM 676 N N . GLY A 1 90 ? -4.100 5.926 9.111 1.00 81.00 90 GLY A N 1
ATOM 677 C CA . GLY A 1 90 ? -3.486 4.622 8.873 1.00 81.00 90 GLY A CA 1
ATOM 678 C C . GLY A 1 90 ? -4.408 3.500 9.349 1.00 81.00 90 GLY A C 1
ATOM 679 O O . GLY A 1 90 ? -4.814 3.471 10.513 1.00 81.00 90 GLY A O 1
ATOM 680 N N . ILE A 1 91 ? -4.774 2.578 8.457 1.00 81.19 91 ILE A N 1
ATOM 681 C CA . ILE A 1 91 ? -5.704 1.483 8.782 1.00 81.19 91 ILE A CA 1
ATOM 682 C C . ILE A 1 91 ? -5.036 0.438 9.680 1.00 81.19 91 ILE A C 1
ATOM 684 O O . ILE A 1 91 ? -5.671 -0.043 10.618 1.00 81.19 91 ILE A O 1
ATOM 688 N N . ILE A 1 92 ? -3.764 0.107 9.433 1.00 79.06 92 ILE A N 1
ATOM 689 C CA . ILE A 1 92 ? -3.022 -0.869 10.246 1.00 79.06 92 ILE A CA 1
ATOM 690 C C . ILE A 1 92 ? -2.765 -0.321 11.658 1.00 79.06 92 ILE A C 1
ATOM 692 O O . ILE A 1 92 ? -3.044 -1.019 12.633 1.00 79.06 92 ILE A O 1
ATOM 696 N N . GLU A 1 93 ? -2.357 0.946 11.786 1.00 75.88 93 GLU A N 1
ATOM 697 C CA . GLU A 1 93 ? -2.223 1.621 13.086 1.00 75.88 93 GLU A CA 1
ATOM 698 C C . GLU A 1 93 ? -3.574 1.713 13.823 1.00 75.88 93 GLU A C 1
ATOM 700 O O . GLU A 1 93 ? -3.674 1.367 15.001 1.00 75.88 93 GLU A O 1
ATOM 705 N N . GLY A 1 94 ? -4.651 2.095 13.126 1.00 69.69 94 GLY A N 1
ATOM 706 C CA . GLY A 1 94 ? -5.998 2.128 13.701 1.00 69.69 94 GLY A CA 1
ATOM 707 C C . GLY A 1 94 ? -6.470 0.756 14.201 1.00 69.69 94 GLY A C 1
ATOM 708 O O . GLY A 1 94 ? -7.061 0.657 15.278 1.00 69.69 94 GLY A O 1
ATOM 709 N N . TYR A 1 95 ? -6.165 -0.317 13.464 1.00 74.25 95 TYR A N 1
ATOM 710 C CA . TYR A 1 95 ? -6.453 -1.688 13.886 1.00 74.25 95 TYR A CA 1
ATOM 711 C C . TYR A 1 95 ? -5.642 -2.084 15.127 1.00 74.25 95 TYR A C 1
ATOM 713 O O . TYR A 1 95 ? -6.233 -2.556 16.102 1.00 74.25 95 TYR A O 1
ATOM 721 N N . GLN A 1 96 ? -4.330 -1.822 15.135 1.00 64.62 96 GLN A N 1
ATOM 722 C CA . GLN A 1 96 ? -3.448 -2.038 16.287 1.00 64.62 96 GLN A CA 1
ATOM 723 C C . GLN A 1 96 ? -3.983 -1.334 17.545 1.00 64.62 96 GLN A C 1
ATOM 725 O O . GLN A 1 96 ? -4.097 -1.959 18.599 1.00 64.62 96 GLN A O 1
ATOM 730 N N . ASN A 1 97 ? -4.389 -0.068 17.423 1.00 66.38 97 ASN A N 1
ATOM 731 C CA . ASN A 1 97 ? -4.929 0.734 18.525 1.00 66.38 97 ASN A CA 1
ATOM 732 C C . ASN A 1 97 ? -6.323 0.278 19.001 1.00 66.38 97 ASN A C 1
ATOM 734 O O . ASN A 1 97 ? -6.709 0.567 20.132 1.00 66.38 97 ASN A O 1
ATOM 738 N N . SER A 1 98 ? -7.076 -0.447 18.168 1.00 64.75 98 SER A N 1
ATOM 739 C CA . SER A 1 98 ? -8.405 -0.984 18.508 1.00 64.75 98 SER A CA 1
ATOM 740 C C . SER A 1 98 ? -8.385 -2.366 19.178 1.00 64.75 98 SER A C 1
ATOM 742 O O . SER A 1 98 ? -9.403 -2.810 19.716 1.00 64.75 98 SER A O 1
ATOM 744 N N . ARG A 1 99 ? -7.249 -3.073 19.129 1.00 60.66 99 ARG A N 1
ATOM 745 C CA . ARG A 1 99 ? -7.124 -4.469 19.564 1.00 60.66 99 ARG A CA 1
ATOM 746 C C . ARG A 1 99 ? -6.770 -4.574 21.053 1.00 60.66 99 ARG A C 1
ATOM 748 O O . ARG A 1 99 ? -5.880 -3.889 21.548 1.00 60.66 99 ARG A O 1
ATOM 755 N N . ALA A 1 100 ? -7.396 -5.526 21.748 1.00 52.28 100 ALA A N 1
ATOM 756 C CA . ALA A 1 100 ? -6.936 -5.959 23.067 1.00 52.28 100 ALA A CA 1
ATOM 757 C C . ALA A 1 100 ? -5.544 -6.611 22.956 1.00 52.28 100 ALA A C 1
ATOM 759 O O . ALA A 1 100 ? -5.375 -7.626 22.272 1.00 52.28 100 ALA A O 1
ATOM 760 N N . ARG A 1 101 ? -4.551 -5.998 23.606 1.00 55.72 101 ARG A N 1
ATOM 761 C CA . ARG A 1 101 ? -3.162 -6.472 23.656 1.00 55.72 101 ARG A CA 1
ATOM 762 C C . ARG A 1 101 ? -3.054 -7.710 24.553 1.00 55.72 101 ARG A C 1
ATOM 764 O O . ARG A 1 101 ? -3.825 -7.855 25.501 1.00 55.72 101 ARG A O 1
ATOM 771 N N . VAL A 1 102 ? -2.110 -8.597 24.241 1.00 54.84 102 VAL A N 1
ATOM 772 C CA . VAL A 1 102 ? -1.759 -9.722 25.123 1.00 54.84 102 VAL A CA 1
ATOM 773 C C . VAL A 1 102 ? -1.129 -9.134 26.389 1.00 54.84 102 VAL A C 1
ATOM 775 O O . VAL A 1 102 ? -0.313 -8.219 26.293 1.00 54.84 102 VAL A O 1
ATOM 778 N N . GLN A 1 103 ? -1.562 -9.589 27.565 1.00 54.81 103 GLN A N 1
ATOM 779 C CA . GLN A 1 103 ? -0.947 -9.203 28.838 1.00 54.81 103 GLN A CA 1
ATOM 780 C C . GLN A 1 103 ? 0.279 -10.092 29.064 1.00 54.81 103 GLN A C 1
ATOM 782 O O . GLN A 1 103 ? 0.195 -11.287 28.803 1.00 54.81 103 GLN A O 1
ATOM 787 N N . ALA A 1 104 ? 1.387 -9.508 29.520 1.00 58.41 104 ALA A N 1
ATOM 788 C CA . ALA A 1 104 ? 2.679 -10.191 29.622 1.00 58.41 104 ALA A CA 1
ATOM 789 C C . ALA A 1 104 ? 2.835 -11.086 30.869 1.00 58.41 104 ALA A C 1
ATOM 791 O O . ALA A 1 104 ? 3.839 -11.772 30.990 1.00 58.41 1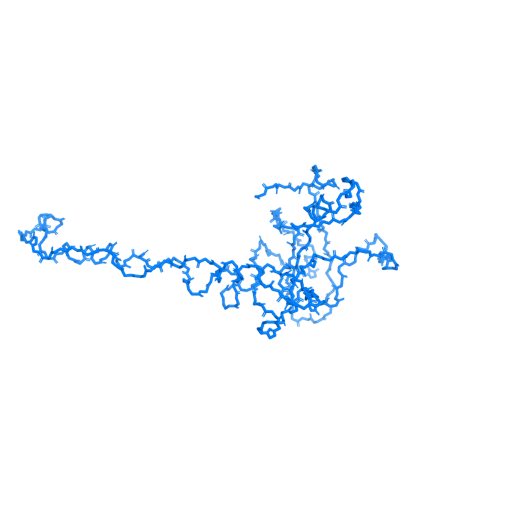04 ALA A O 1
ATOM 792 N N . ASP A 1 105 ? 1.869 -11.073 31.797 1.00 52.12 105 ASP A N 1
ATOM 793 C CA . ASP A 1 105 ? 2.049 -11.642 33.135 1.00 52.12 105 ASP A CA 1
ATOM 794 C C . ASP A 1 105 ? 1.082 -12.813 33.440 1.00 52.12 105 ASP A C 1
ATOM 796 O O . ASP A 1 105 ? -0.123 -12.610 33.616 1.00 52.12 105 ASP A O 1
ATOM 800 N N . ASP A 1 106 ? 1.679 -14.000 33.627 1.00 50.62 106 ASP A N 1
ATOM 801 C CA . ASP A 1 106 ? 1.207 -15.202 34.355 1.00 50.62 106 ASP A CA 1
ATOM 802 C C . ASP A 1 106 ? 0.248 -16.203 33.645 1.00 50.62 106 ASP A C 1
ATOM 804 O O . ASP A 1 106 ? -0.715 -15.821 32.969 1.00 50.62 106 ASP A O 1
ATOM 808 N N . PRO A 1 107 ? 0.494 -17.527 33.809 1.00 46.75 107 PRO A N 1
ATOM 809 C CA . PRO A 1 107 ? 0.059 -18.216 35.035 1.00 46.75 107 PRO A CA 1
ATOM 810 C C . PRO A 1 107 ? 1.133 -19.070 35.758 1.00 46.75 107 PRO A C 1
ATOM 812 O O . PRO A 1 107 ? 1.821 -19.887 35.148 1.00 46.75 107 PRO A O 1
ATOM 815 N N . SER A 1 108 ? 1.172 -18.968 37.091 1.00 48.47 108 SER A N 1
ATOM 816 C CA . SER A 1 108 ? 2.237 -19.490 37.969 1.00 48.47 108 SER A CA 1
ATOM 817 C C . SER A 1 108 ? 2.027 -20.906 38.543 1.00 48.47 108 SER A C 1
ATOM 819 O O . SER A 1 108 ? 0.896 -21.359 38.747 1.00 48.47 108 SER A O 1
ATOM 821 N N . VAL A 1 109 ? 3.135 -21.600 38.872 1.00 42.41 109 VAL A N 1
ATOM 822 C CA . VAL A 1 109 ? 3.164 -22.902 39.589 1.00 42.41 109 VAL A CA 1
ATOM 823 C C . VAL A 1 109 ? 4.396 -23.038 40.528 1.00 42.41 109 VAL A C 1
ATOM 825 O O . VAL A 1 109 ? 5.351 -22.277 40.417 1.00 42.41 109 VAL A O 1
ATOM 828 N N . ASP A 1 110 ? 4.334 -23.970 41.492 1.00 42.19 110 ASP A N 1
ATOM 829 C CA . ASP A 1 110 ? 5.128 -24.069 42.747 1.00 42.19 110 ASP A CA 1
ATOM 830 C C . ASP A 1 110 ? 6.479 -24.852 42.603 1.00 42.19 110 ASP A C 1
ATOM 832 O O . ASP A 1 110 ? 6.485 -25.882 41.922 1.00 42.19 110 ASP A O 1
ATOM 836 N N . PRO A 1 111 ? 7.622 -24.452 43.224 1.00 46.91 111 PRO A N 1
ATOM 837 C CA . PRO A 1 111 ? 8.965 -24.806 42.725 1.00 46.91 111 PRO A CA 1
ATOM 838 C C . PRO A 1 111 ? 9.754 -25.842 43.572 1.00 46.91 111 PRO A C 1
ATOM 840 O O . PRO A 1 111 ? 10.749 -25.496 44.212 1.00 46.91 111 PRO A O 1
ATOM 843 N N . THR A 1 112 ? 9.346 -27.123 43.616 1.00 46.84 112 THR A N 1
ATOM 844 C CA . THR A 1 112 ? 10.059 -28.157 44.425 1.00 46.84 112 THR A CA 1
ATOM 845 C C . THR A 1 112 ? 10.098 -29.591 43.833 1.00 46.84 112 THR A C 1
ATOM 847 O O . THR A 1 112 ? 9.559 -30.508 44.459 1.00 46.84 112 THR A O 1
ATOM 850 N N . LEU A 1 113 ? 10.716 -29.829 42.661 1.00 44.94 113 LEU A N 1
ATOM 851 C CA . LEU A 1 113 ? 10.604 -31.108 41.901 1.00 44.94 113 LEU A CA 1
ATOM 852 C C . LEU A 1 113 ? 11.873 -32.022 41.738 1.00 44.94 113 LEU A C 1
ATOM 854 O O . LEU A 1 113 ? 11.788 -33.031 41.051 1.00 44.94 113 LEU A O 1
ATOM 858 N N . PHE A 1 114 ? 12.974 -31.754 42.468 1.00 44.62 114 PHE A N 1
ATOM 859 C CA . PHE A 1 114 ? 14.228 -32.534 42.783 1.00 44.62 114 PHE A CA 1
ATOM 860 C C . PHE A 1 114 ? 14.284 -34.095 42.551 1.00 44.62 114 PHE A C 1
ATOM 862 O O . PHE A 1 114 ? 13.307 -34.777 42.854 1.00 44.62 114 PHE A O 1
ATOM 869 N N . GLU A 1 115 ? 15.391 -34.811 42.199 1.00 48.38 115 GLU A N 1
ATOM 870 C CA . GLU A 1 115 ? 16.861 -34.525 42.112 1.00 48.38 115 GLU A CA 1
ATOM 871 C C . GLU A 1 115 ? 17.744 -35.656 41.432 1.00 48.38 115 GLU A C 1
ATOM 873 O O . GLU A 1 115 ? 17.434 -36.843 41.568 1.00 48.38 115 GLU A O 1
ATOM 878 N N . SER A 1 116 ? 18.923 -35.296 40.873 1.00 44.59 116 SER A N 1
ATOM 879 C CA . SER A 1 116 ? 20.223 -36.013 40.633 1.00 44.59 116 SER A CA 1
ATOM 880 C C . SER A 1 116 ? 20.425 -37.251 39.684 1.00 44.59 116 SER A C 1
ATOM 882 O O . SER A 1 116 ? 20.104 -38.389 40.043 1.00 44.59 116 SER A O 1
ATOM 884 N N . GLY A 1 117 ? 21.211 -37.116 38.583 1.00 35.00 117 GLY A N 1
ATOM 885 C CA . GLY A 1 117 ? 21.818 -38.221 37.765 1.00 35.00 117 GLY A CA 1
ATOM 886 C C . GLY A 1 117 ? 22.681 -37.839 36.502 1.00 35.00 117 GLY A C 1
ATOM 887 O O . GLY A 1 117 ? 23.731 -37.227 36.665 1.00 35.00 117 GLY A O 1
ATOM 888 N N . TRP A 1 118 ? 22.371 -38.294 35.253 1.00 43.25 118 TRP A N 1
ATOM 889 C CA . TRP A 1 118 ? 22.902 -37.672 33.986 1.00 43.25 118 TRP A CA 1
ATOM 890 C C . TRP A 1 118 ? 22.080 -37.902 32.687 1.00 43.25 118 TRP A C 1
ATOM 892 O O . TRP A 1 118 ? 21.684 -36.946 32.024 1.00 43.25 118 TRP A O 1
ATOM 902 N N . MET A 1 119 ? 21.744 -39.148 32.314 1.00 39.16 119 MET A N 1
ATOM 903 C CA . MET A 1 119 ? 20.565 -39.380 31.447 1.00 39.16 119 MET A CA 1
ATOM 904 C C . MET A 1 119 ? 19.305 -39.170 32.280 1.00 39.16 119 MET A C 1
ATOM 906 O O . MET A 1 119 ? 18.388 -38.503 31.838 1.00 39.16 119 MET A O 1
ATOM 910 N N . MET A 1 120 ? 19.356 -39.574 33.548 1.00 43.12 120 MET A N 1
ATOM 911 C CA . MET A 1 120 ? 18.644 -38.905 34.634 1.00 43.12 120 MET A CA 1
ATOM 912 C C . MET A 1 120 ? 19.338 -37.564 35.009 1.00 43.12 120 MET A C 1
ATOM 914 O O . MET A 1 120 ? 19.710 -37.460 36.145 1.00 43.12 120 MET A O 1
ATOM 918 N N . ASN A 1 121 ? 19.664 -36.642 34.081 1.00 45.78 121 ASN A N 1
ATOM 919 C CA . ASN A 1 121 ? 19.833 -35.148 34.225 1.00 45.78 121 ASN A CA 1
ATOM 920 C C . ASN A 1 121 ? 19.171 -34.487 33.022 1.00 45.78 121 ASN A C 1
ATOM 922 O O . ASN A 1 121 ? 18.599 -33.416 33.132 1.00 45.78 121 ASN A O 1
ATOM 926 N N . LEU A 1 122 ? 19.156 -35.196 31.893 1.00 49.19 122 LEU A N 1
ATOM 927 C CA . LEU A 1 122 ? 18.091 -35.070 30.906 1.00 49.19 122 LEU A CA 1
ATOM 928 C C . LEU A 1 122 ? 16.708 -35.499 31.463 1.00 49.19 122 LEU A C 1
ATOM 930 O O . LEU A 1 122 ? 15.688 -35.090 30.927 1.00 49.19 122 LEU A O 1
ATOM 934 N N . PHE A 1 123 ? 16.693 -36.322 32.521 1.00 43.97 123 PHE A N 1
ATOM 935 C CA . PHE A 1 123 ? 15.528 -36.795 33.286 1.00 43.97 123 PHE A CA 1
ATOM 936 C C . PHE A 1 123 ? 15.796 -36.829 34.815 1.00 43.97 123 PHE A C 1
ATOM 938 O O . PHE A 1 123 ? 15.176 -37.611 35.530 1.00 43.97 123 PHE A O 1
ATOM 945 N N . ASP A 1 124 ? 16.772 -36.058 35.316 1.00 44.41 124 ASP A N 1
ATOM 946 C CA . ASP A 1 124 ? 16.695 -35.559 36.700 1.00 44.41 124 ASP A CA 1
ATOM 947 C C . ASP A 1 124 ? 15.940 -34.249 36.570 1.00 44.41 124 ASP A C 1
ATOM 949 O O . ASP A 1 124 ? 16.350 -33.332 35.856 1.00 44.41 124 ASP A O 1
ATOM 953 N N . ASP A 1 125 ? 14.778 -34.267 37.200 1.00 54.38 125 ASP A N 1
ATOM 954 C CA . ASP A 1 125 ? 13.698 -33.294 37.106 1.00 54.38 125 ASP A CA 1
ATOM 955 C C . ASP A 1 125 ? 13.953 -32.079 38.026 1.00 54.38 125 ASP A C 1
ATOM 957 O O . ASP A 1 125 ? 13.035 -31.360 38.401 1.00 54.38 125 ASP A O 1
ATOM 961 N N . GLY A 1 126 ? 15.199 -31.907 38.495 1.00 52.12 126 GLY A N 1
ATOM 962 C CA . GLY A 1 126 ? 15.446 -31.305 39.802 1.00 52.12 126 GLY A CA 1
ATOM 963 C C . GLY A 1 126 ? 16.405 -30.126 39.901 1.00 52.12 126 GLY A C 1
ATOM 964 O O . GLY A 1 126 ? 16.484 -29.540 40.975 1.00 52.12 126 GLY A O 1
ATOM 965 N N . THR A 1 127 ? 17.155 -29.795 38.848 1.00 53.59 127 THR A N 1
ATOM 966 C CA . THR A 1 127 ? 17.917 -28.523 38.777 1.00 53.59 127 THR A CA 1
ATOM 967 C C . THR A 1 127 ? 18.075 -27.975 37.361 1.00 53.59 127 THR A C 1
ATOM 969 O O . THR A 1 127 ? 18.172 -26.768 37.200 1.00 53.59 127 THR A O 1
ATOM 972 N N . HIS A 1 128 ? 18.058 -28.828 36.332 1.00 48.97 128 HIS A N 1
ATOM 973 C CA . HIS A 1 128 ? 18.092 -28.385 34.930 1.00 48.97 128 HIS A CA 1
ATOM 974 C C . HIS A 1 128 ? 16.712 -28.363 34.261 1.00 48.97 128 HIS A C 1
ATOM 976 O O . HIS A 1 128 ? 16.589 -27.863 33.146 1.00 48.97 128 HIS A O 1
ATOM 982 N N . HIS A 1 129 ? 15.670 -28.887 34.917 1.00 51.97 129 HIS A N 1
ATOM 983 C CA . HIS A 1 129 ? 14.301 -28.665 34.453 1.00 51.97 129 HIS A CA 1
ATOM 984 C C . HIS A 1 129 ? 13.888 -27.214 34.674 1.00 51.97 129 HIS A C 1
ATOM 986 O O . HIS A 1 129 ? 13.215 -26.683 33.809 1.00 51.97 129 HIS A O 1
ATOM 992 N N . ASP A 1 130 ? 14.378 -26.553 35.723 1.00 49.72 130 ASP A N 1
ATOM 993 C CA . ASP A 1 130 ? 14.235 -25.116 35.967 1.00 49.72 130 ASP A CA 1
ATOM 994 C C . ASP A 1 130 ? 14.755 -24.301 34.773 1.00 49.72 130 ASP A C 1
ATOM 996 O O . ASP A 1 130 ? 14.014 -23.503 34.222 1.00 49.72 130 ASP A O 1
ATOM 1000 N N . GLU A 1 131 ? 15.976 -24.569 34.302 1.00 60.16 131 GLU A N 1
ATOM 1001 C CA . GLU A 1 131 ? 16.620 -23.835 33.196 1.00 60.16 131 GLU A CA 1
ATOM 1002 C C . GLU A 1 131 ? 16.089 -24.245 31.806 1.00 60.16 131 GLU A C 1
ATOM 1004 O O . GLU A 1 131 ? 16.177 -23.481 30.846 1.00 60.16 131 GLU A O 1
ATOM 1009 N N . ILE A 1 132 ? 15.522 -25.451 31.669 1.00 55.28 132 ILE A N 1
ATOM 1010 C CA . ILE A 1 132 ? 14.838 -25.903 30.444 1.00 55.28 132 ILE A CA 1
ATOM 1011 C C . ILE A 1 132 ? 13.385 -25.406 30.404 1.00 55.28 132 ILE A C 1
ATOM 1013 O O . ILE A 1 132 ? 12.880 -25.146 29.316 1.00 55.28 132 ILE A O 1
ATOM 1017 N N . LEU A 1 133 ? 12.720 -25.251 31.554 1.00 53.28 133 LEU A N 1
ATOM 1018 C CA . LEU A 1 133 ? 11.441 -24.552 31.683 1.00 53.28 133 LEU A CA 1
ATOM 1019 C C . LEU A 1 133 ? 11.641 -23.062 31.465 1.00 53.28 133 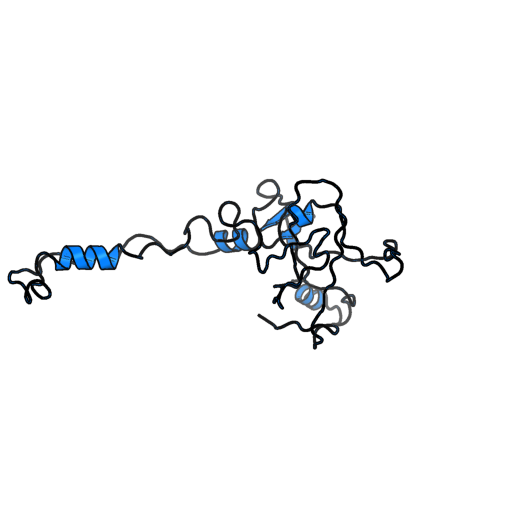LEU A C 1
ATOM 1021 O O . LEU A 1 133 ? 10.904 -22.540 30.654 1.00 53.28 133 LEU A O 1
ATOM 1025 N N . GLU A 1 134 ? 12.650 -22.432 32.072 1.00 61.62 134 GLU A N 1
ATOM 1026 C CA . GLU A 1 134 ? 13.067 -21.046 31.804 1.00 61.62 134 GLU A CA 1
ATOM 1027 C C . GLU A 1 134 ? 13.323 -20.874 30.302 1.00 61.62 134 GLU A C 1
ATOM 1029 O O . GLU A 1 134 ? 12.688 -20.047 29.666 1.00 61.62 134 GLU A O 1
ATOM 1034 N N . ALA A 1 135 ? 14.103 -21.748 29.655 1.00 63.22 135 ALA A N 1
ATOM 1035 C CA . ALA A 1 135 ? 14.234 -21.707 28.196 1.00 63.22 135 ALA A CA 1
ATOM 1036 C C . ALA A 1 135 ? 12.899 -21.940 27.446 1.00 63.22 135 ALA A C 1
ATOM 1038 O O . ALA A 1 135 ? 12.668 -21.314 26.422 1.00 63.22 135 ALA A O 1
ATOM 1039 N N . LEU A 1 136 ? 11.992 -22.802 27.918 1.00 62.72 136 LEU A N 1
ATOM 1040 C CA . LEU A 1 136 ? 10.684 -23.046 27.279 1.00 62.72 136 LEU A CA 1
ATOM 1041 C C . LEU A 1 136 ? 9.615 -21.976 27.576 1.00 62.72 136 LEU A C 1
ATOM 1043 O O . LEU A 1 136 ? 8.624 -21.920 26.843 1.00 62.72 136 LEU A O 1
ATOM 1047 N N . THR A 1 137 ? 9.780 -21.171 28.627 1.00 58.50 137 THR A N 1
ATOM 1048 C CA . THR A 1 137 ? 8.927 -20.029 28.983 1.00 58.50 137 THR A CA 1
ATOM 1049 C C . THR A 1 137 ? 9.483 -18.712 28.478 1.00 58.50 137 THR A C 1
ATOM 1051 O O . THR A 1 137 ? 8.697 -17.799 28.285 1.00 58.50 137 THR A O 1
ATOM 1054 N N . ASP A 1 138 ? 10.788 -18.614 28.229 1.00 61.09 138 ASP A N 1
ATOM 1055 C CA . ASP A 1 138 ? 11.453 -17.371 27.844 1.00 61.09 138 ASP A CA 1
ATOM 1056 C C . ASP A 1 138 ? 11.813 -17.372 26.341 1.00 61.09 138 ASP A C 1
ATOM 1058 O O . ASP A 1 138 ? 11.638 -16.351 25.662 1.00 61.09 138 ASP A O 1
ATOM 1062 N N . ASP A 1 139 ? 12.245 -18.507 25.761 1.00 69.69 139 ASP A N 1
ATOM 1063 C CA . ASP A 1 139 ? 12.543 -18.596 24.322 1.00 69.69 139 ASP A CA 1
ATOM 1064 C C . ASP A 1 139 ? 11.249 -18.645 23.491 1.00 69.69 139 ASP A C 1
ATOM 1066 O O . ASP A 1 139 ? 10.678 -19.698 23.197 1.00 69.69 139 ASP A O 1
ATOM 1070 N N . GLY A 1 140 ? 10.830 -17.473 23.012 1.00 63.25 140 GLY A N 1
ATOM 1071 C CA . GLY A 1 140 ? 9.715 -17.322 22.070 1.00 63.25 140 GLY A CA 1
ATOM 1072 C C . GLY A 1 140 ? 8.387 -16.890 22.692 1.00 63.25 140 GLY A C 1
ATOM 1073 O O . GLY A 1 140 ? 7.382 -16.868 21.981 1.00 63.25 140 GLY A O 1
ATOM 1074 N N . ASP A 1 141 ? 8.384 -16.509 23.971 1.00 65.88 141 ASP A N 1
ATOM 1075 C CA . ASP A 1 141 ? 7.247 -15.852 24.634 1.00 65.88 141 ASP A CA 1
ATOM 1076 C C . ASP A 1 141 ? 6.942 -14.477 24.022 1.00 65.88 141 ASP A C 1
ATOM 1078 O O . ASP A 1 141 ? 5.802 -14.143 23.685 1.00 65.88 141 ASP A O 1
ATOM 1082 N N . SER A 1 142 ? 7.997 -13.713 23.726 1.00 66.56 142 SER A N 1
ATOM 1083 C CA . SER A 1 142 ? 7.867 -12.533 22.876 1.00 66.56 142 SER A CA 1
ATOM 1084 C C . SER A 1 142 ? 7.527 -12.937 21.433 1.00 66.56 142 SER A C 1
ATOM 1086 O O . SER A 1 142 ? 8.251 -13.742 20.834 1.00 66.56 142 SER A O 1
ATOM 1088 N N . PRO A 1 143 ? 6.481 -12.353 20.811 1.00 65.88 143 PRO A N 1
ATOM 1089 C CA . PRO A 1 143 ? 6.195 -12.591 19.402 1.00 65.88 143 PRO A CA 1
ATOM 1090 C C . PRO A 1 143 ? 7.398 -12.204 18.519 1.00 65.88 143 PRO A C 1
ATOM 1092 O O . PRO A 1 143 ? 8.136 -11.276 18.845 1.00 65.88 143 PRO A O 1
ATOM 1095 N N . PRO A 1 144 ? 7.580 -12.835 17.341 1.00 70.06 144 PRO A N 1
ATOM 1096 C CA . PRO A 1 144 ? 8.692 -12.542 16.422 1.00 70.06 144 PRO A CA 1
ATOM 1097 C C . PRO A 1 144 ? 8.561 -11.182 15.696 1.00 70.06 144 PRO A C 1
ATOM 1099 O O . PRO A 1 144 ? 9.188 -10.952 14.663 1.00 70.06 144 PRO A O 1
ATOM 1102 N N . TYR A 1 145 ? 7.704 -10.300 16.205 1.00 67.06 145 TYR A N 1
ATOM 1103 C CA . TYR A 1 145 ? 7.414 -8.946 15.755 1.00 67.06 145 TYR A CA 1
ATOM 1104 C C . TYR A 1 145 ? 7.143 -8.087 16.994 1.00 67.06 145 TYR A C 1
ATOM 1106 O O . TYR A 1 145 ? 6.658 -8.601 17.998 1.00 67.06 145 TYR A O 1
ATOM 1114 N N . ASP A 1 146 ? 7.419 -6.784 16.928 1.00 68.38 146 ASP A N 1
ATOM 1115 C CA . ASP A 1 146 ? 7.183 -5.902 18.071 1.00 68.38 146 ASP A CA 1
ATOM 1116 C C . ASP A 1 146 ? 5.685 -5.852 18.438 1.00 68.38 146 ASP A C 1
ATOM 1118 O O . ASP A 1 146 ? 4.812 -5.643 17.589 1.00 68.38 146 ASP A O 1
ATOM 1122 N N . HIS A 1 147 ? 5.393 -6.076 19.718 1.00 68.06 147 HIS A N 1
ATOM 1123 C CA . HIS A 1 147 ? 4.051 -6.029 20.289 1.00 68.06 147 HIS A CA 1
ATOM 1124 C C . HIS A 1 147 ? 3.486 -4.599 20.404 1.00 68.06 147 HIS A C 1
ATOM 1126 O O . HIS A 1 147 ? 2.264 -4.421 20.428 1.00 68.06 147 HIS A O 1
ATOM 1132 N N . ASP A 1 148 ? 4.366 -3.595 20.470 1.00 68.50 148 ASP A N 1
ATOM 1133 C CA . ASP A 1 148 ? 4.041 -2.175 20.603 1.00 68.50 148 ASP A CA 1
ATOM 1134 C C . ASP A 1 148 ? 3.915 -1.478 19.246 1.00 68.50 148 ASP A C 1
ATOM 1136 O O . ASP A 1 148 ? 3.269 -0.432 19.167 1.00 68.50 148 ASP A O 1
ATOM 1140 N N . ASP A 1 149 ? 4.489 -2.059 18.188 1.00 75.81 149 ASP A N 1
ATOM 1141 C CA . ASP A 1 149 ? 4.637 -1.434 16.874 1.00 75.81 149 ASP A CA 1
ATOM 1142 C C . ASP A 1 149 ? 4.530 -2.494 15.756 1.00 75.81 149 ASP A C 1
ATOM 1144 O O . ASP A 1 149 ? 5.509 -3.140 15.377 1.00 75.81 149 ASP A O 1
ATOM 1148 N N . MET A 1 150 ? 3.317 -2.744 15.246 1.00 73.56 150 MET A N 1
ATOM 1149 C CA . MET A 1 150 ? 3.079 -3.850 14.305 1.00 73.56 150 MET A CA 1
ATOM 1150 C C . MET A 1 150 ? 3.666 -3.573 12.912 1.00 73.56 150 MET A C 1
ATOM 1152 O O . MET A 1 150 ? 3.597 -2.443 12.444 1.00 73.56 150 MET A O 1
ATOM 1156 N N . PRO A 1 151 ? 4.145 -4.589 12.168 1.00 80.19 151 PRO A N 1
ATOM 1157 C CA . PRO A 1 151 ? 4.597 -4.399 10.789 1.00 80.19 151 PRO A CA 1
ATOM 1158 C C . PRO A 1 151 ? 3.533 -3.715 9.907 1.00 80.19 151 PRO A C 1
ATOM 1160 O O . PRO A 1 151 ? 2.436 -4.242 9.712 1.00 80.19 151 PRO A O 1
ATOM 1163 N N . GLY A 1 152 ? 3.871 -2.542 9.371 1.00 72.94 152 GLY A N 1
ATOM 1164 C CA . GLY A 1 152 ? 2.977 -1.648 8.628 1.00 72.94 152 GLY A CA 1
ATOM 1165 C C . GLY A 1 152 ? 2.500 -0.410 9.404 1.00 72.94 152 GLY A C 1
ATOM 1166 O O . GLY A 1 152 ? 1.823 0.438 8.816 1.00 72.94 152 GLY A O 1
ATOM 1167 N N . SER A 1 153 ? 2.845 -0.290 10.688 1.00 75.81 153 SER A N 1
ATOM 1168 C CA . SER A 1 153 ? 2.606 0.880 11.543 1.00 75.81 153 SER A CA 1
ATOM 1169 C C . SER A 1 153 ? 3.510 2.071 11.177 1.00 75.81 153 SER A C 1
ATOM 1171 O O . SER A 1 153 ? 4.183 2.080 10.148 1.00 75.81 153 SER A O 1
ATOM 1173 N N . ALA A 1 154 ? 3.533 3.101 12.029 1.00 76.69 154 ALA A N 1
ATOM 1174 C CA . ALA A 1 154 ? 4.397 4.268 11.889 1.00 76.69 154 ALA A CA 1
ATOM 1175 C C . ALA A 1 154 ? 5.904 3.955 12.010 1.00 76.69 154 ALA A C 1
ATOM 1177 O O . ALA A 1 154 ? 6.689 4.433 11.184 1.00 76.69 154 ALA A O 1
ATOM 1178 N N . GLY A 1 155 ? 6.315 3.196 13.036 1.00 78.31 155 GLY A N 1
ATOM 1179 C CA . GLY A 1 155 ? 7.727 2.935 13.340 1.00 78.31 155 GLY A CA 1
ATOM 1180 C C . GLY A 1 155 ? 8.267 1.628 12.752 1.00 78.31 155 GLY A C 1
ATOM 1181 O O . GLY A 1 155 ? 9.455 1.555 12.424 1.00 78.31 155 GLY A O 1
ATOM 1182 N N . ASN A 1 156 ? 7.403 0.639 12.509 1.00 77.25 156 ASN A N 1
ATOM 1183 C CA . ASN A 1 156 ? 7.790 -0.687 12.048 1.00 77.25 156 ASN A CA 1
ATOM 1184 C C . ASN A 1 156 ? 7.272 -0.946 10.628 1.00 77.25 156 ASN A C 1
ATOM 1186 O O . ASN A 1 156 ? 6.089 -1.187 10.407 1.00 77.25 156 ASN A O 1
ATOM 1190 N N . MET A 1 157 ? 8.173 -0.925 9.642 1.00 79.31 157 MET A N 1
ATOM 1191 C CA . MET A 1 157 ? 7.869 -1.258 8.239 1.00 79.31 157 MET A CA 1
ATOM 1192 C C . MET A 1 157 ? 6.714 -0.432 7.626 1.00 79.31 157 MET A C 1
ATOM 1194 O O . MET A 1 157 ? 5.875 -0.958 6.902 1.00 79.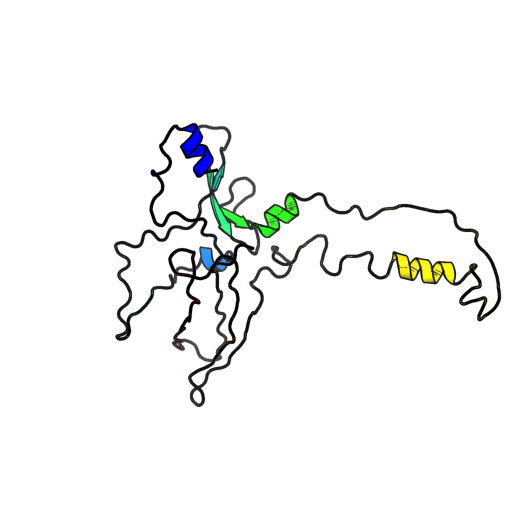31 157 MET A O 1
ATOM 1198 N N . SER A 1 158 ? 6.716 0.888 7.840 1.00 80.38 158 SER A N 1
ATOM 1199 C CA . SER A 1 158 ? 5.735 1.866 7.318 1.00 80.38 158 SER A CA 1
ATOM 1200 C C . SER A 1 158 ? 5.665 2.018 5.781 1.00 80.38 158 SER A C 1
ATOM 1202 O O . SER A 1 158 ? 4.997 2.915 5.262 1.00 80.38 158 SER A O 1
ATOM 1204 N N . ARG A 1 159 ? 6.361 1.163 5.022 1.00 80.44 159 ARG A N 1
ATOM 1205 C CA . ARG A 1 159 ? 6.435 1.158 3.552 1.00 80.44 159 ARG A CA 1
ATOM 1206 C C . ARG A 1 159 ? 6.101 -0.231 3.015 1.00 80.44 159 ARG A C 1
ATOM 1208 O O . ARG A 1 159 ? 6.293 -1.231 3.701 1.00 80.44 159 ARG A O 1
ATOM 1215 N N . ALA A 1 160 ? 5.604 -0.291 1.781 1.00 80.00 160 ALA A N 1
ATOM 1216 C CA . ALA A 1 160 ? 5.200 -1.550 1.168 1.00 80.00 160 ALA A CA 1
ATOM 1217 C C . ALA A 1 160 ? 6.374 -2.538 1.042 1.00 80.00 160 ALA A C 1
ATOM 1219 O O . ALA A 1 160 ? 7.508 -2.155 0.750 1.00 80.00 160 ALA A O 1
ATOM 1220 N N . LEU A 1 161 ? 6.082 -3.825 1.239 1.00 83.38 161 LEU A N 1
ATOM 1221 C CA . LEU A 1 161 ? 7.052 -4.900 1.049 1.00 83.38 161 LEU A CA 1
ATOM 1222 C C . LEU A 1 161 ? 7.487 -5.003 -0.417 1.00 83.38 161 LEU A C 1
ATOM 1224 O O . LEU A 1 161 ? 6.669 -4.947 -1.336 1.00 83.38 161 LEU A O 1
ATOM 1228 N N . VAL A 1 162 ? 8.786 -5.212 -0.630 1.00 85.06 162 VAL A N 1
ATOM 1229 C CA . VAL A 1 162 ? 9.372 -5.346 -1.968 1.00 85.06 162 VAL A CA 1
ATOM 1230 C C . VAL A 1 162 ? 8.993 -6.703 -2.567 1.00 85.06 162 VAL A C 1
ATOM 1232 O O . VAL A 1 162 ? 9.583 -7.727 -2.232 1.00 85.06 162 VAL A O 1
ATOM 1235 N N . ALA A 1 163 ? 8.016 -6.705 -3.476 1.00 84.50 163 ALA A N 1
ATOM 1236 C CA . ALA A 1 163 ? 7.555 -7.914 -4.165 1.00 84.50 163 ALA A CA 1
ATOM 1237 C C . ALA A 1 163 ? 8.512 -8.394 -5.278 1.00 84.50 163 ALA A C 1
ATOM 1239 O O . ALA A 1 163 ? 8.487 -9.560 -5.666 1.00 84.50 163 ALA A O 1
ATOM 1240 N N . GLY A 1 164 ? 9.370 -7.509 -5.793 1.00 84.06 164 GLY A N 1
ATOM 1241 C CA . GLY A 1 164 ? 10.362 -7.836 -6.811 1.00 84.06 164 GLY A CA 1
ATOM 1242 C C . GLY A 1 164 ? 11.321 -6.679 -7.075 1.00 84.06 164 GLY A C 1
ATOM 1243 O O . GLY A 1 164 ? 11.005 -5.522 -6.809 1.00 84.06 164 GLY A O 1
ATOM 1244 N N . VAL A 1 165 ? 12.504 -6.999 -7.599 1.00 87.31 165 VAL A N 1
ATOM 1245 C CA . VAL A 1 165 ? 13.533 -6.025 -7.986 1.00 87.31 165 VAL A CA 1
ATOM 1246 C C . VAL A 1 165 ? 14.059 -6.402 -9.363 1.00 87.31 165 VAL A C 1
ATOM 1248 O O . VAL A 1 165 ? 14.352 -7.567 -9.624 1.00 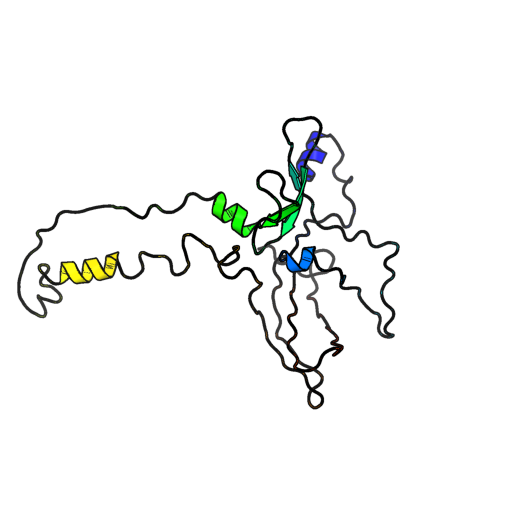87.31 165 VAL A O 1
ATOM 1251 N N . THR A 1 166 ? 14.221 -5.407 -10.227 1.00 88.50 166 THR A N 1
ATOM 1252 C CA . THR A 1 166 ? 14.929 -5.540 -11.500 1.00 88.50 166 THR A CA 1
ATOM 1253 C C . THR A 1 166 ? 15.919 -4.389 -11.658 1.00 88.50 166 THR A C 1
ATOM 1255 O O . THR A 1 166 ? 15.832 -3.381 -10.954 1.00 88.50 166 THR A O 1
ATOM 1258 N N . HIS A 1 167 ? 16.885 -4.537 -12.559 1.00 86.06 167 HIS A N 1
ATOM 1259 C CA . HIS A 1 167 ? 17.849 -3.491 -12.876 1.00 86.06 167 HIS A CA 1
ATOM 1260 C C . HIS A 1 167 ? 17.884 -3.272 -14.385 1.00 86.06 167 HIS A C 1
ATOM 1262 O O . HIS A 1 167 ? 18.099 -4.214 -15.145 1.00 86.06 167 HIS A O 1
ATOM 1268 N N . VAL A 1 168 ? 17.711 -2.017 -14.794 1.00 86.12 168 VAL A N 1
ATOM 1269 C CA . VAL A 1 168 ? 17.809 -1.578 -16.187 1.00 86.12 168 VAL A CA 1
ATOM 1270 C C . VAL A 1 168 ? 19.003 -0.650 -16.364 1.00 86.12 168 VAL A C 1
ATOM 1272 O O . VAL A 1 168 ? 19.320 0.163 -15.494 1.00 86.12 168 VAL A O 1
ATOM 1275 N N . ASN A 1 169 ? 19.684 -0.781 -17.497 1.00 85.56 169 ASN A N 1
ATOM 1276 C CA . ASN A 1 169 ? 20.792 0.083 -17.901 1.00 85.56 169 ASN A CA 1
ATOM 1277 C C . ASN A 1 169 ? 20.892 0.132 -19.433 1.00 85.56 169 ASN A C 1
ATOM 1279 O O . ASN A 1 169 ? 20.183 -0.581 -20.133 1.00 85.56 169 ASN A O 1
ATOM 1283 N N . THR A 1 170 ? 21.797 0.942 -19.982 1.00 83.06 170 THR A N 1
ATOM 1284 C CA . THR A 1 170 ? 21.931 1.123 -21.441 1.00 83.06 170 THR A CA 1
ATOM 1285 C C . THR A 1 170 ? 22.233 -0.173 -22.214 1.00 83.06 170 THR A C 1
ATOM 1287 O O . THR A 1 170 ? 21.915 -0.255 -23.395 1.00 83.06 170 THR A O 1
ATOM 1290 N N . GLY A 1 171 ? 22.835 -1.186 -21.575 1.00 83.56 171 GLY A N 1
ATOM 1291 C CA . GLY A 1 171 ? 23.091 -2.501 -22.179 1.00 83.56 171 GLY A CA 1
ATOM 1292 C C . GLY A 1 171 ? 21.942 -3.505 -22.022 1.00 83.56 171 GLY A C 1
ATOM 1293 O O . GLY A 1 171 ? 21.862 -4.456 -22.793 1.00 83.56 171 GLY A O 1
ATOM 1294 N N . SER A 1 172 ? 21.049 -3.290 -21.053 1.00 85.56 172 SER A N 1
ATOM 1295 C CA . SER A 1 172 ? 19.826 -4.067 -20.826 1.00 85.56 172 SER A CA 1
ATOM 1296 C C . SER A 1 172 ? 18.691 -3.106 -20.448 1.00 85.56 172 SER A C 1
ATOM 1298 O O . SER A 1 172 ? 18.421 -2.917 -19.259 1.00 85.56 172 SER A O 1
ATOM 1300 N N . PRO A 1 173 ? 18.062 -2.438 -21.435 1.00 84.31 173 PRO A N 1
ATOM 1301 C CA . PRO A 1 173 ? 17.079 -1.385 -21.174 1.00 84.31 173 PRO A CA 1
ATOM 1302 C C . PRO A 1 173 ? 15.728 -1.925 -20.687 1.00 84.31 173 PRO A C 1
ATOM 1304 O O . PRO A 1 173 ? 14.936 -1.166 -20.142 1.00 84.31 173 PRO A O 1
ATOM 1307 N N . ILE A 1 174 ? 15.472 -3.224 -20.865 1.00 87.19 174 ILE A N 1
ATOM 1308 C CA . ILE A 1 174 ? 14.251 -3.901 -20.423 1.00 87.19 174 ILE A CA 1
ATOM 1309 C C . ILE A 1 174 ? 14.594 -4.777 -19.219 1.00 87.19 174 ILE A C 1
ATOM 1311 O O . ILE A 1 174 ? 15.535 -5.574 -19.271 1.00 87.19 174 ILE A O 1
ATOM 1315 N N . GLY A 1 175 ? 13.818 -4.631 -18.148 1.00 87.06 175 GLY A N 1
ATOM 1316 C CA . GLY A 1 175 ? 13.890 -5.450 -16.945 1.00 87.06 175 GLY A CA 1
ATOM 1317 C C . GLY A 1 175 ? 12.534 -6.094 -16.689 1.00 87.06 175 GLY A C 1
ATOM 1318 O O . GLY A 1 175 ? 11.517 -5.409 -16.695 1.00 87.06 175 GLY A O 1
ATOM 1319 N N . TYR A 1 176 ? 12.521 -7.406 -16.466 1.00 87.69 176 TYR A N 1
ATOM 1320 C CA . TYR A 1 176 ? 11.300 -8.151 -16.163 1.00 87.69 176 TYR A CA 1
ATOM 1321 C C . TYR A 1 176 ? 11.195 -8.394 -14.656 1.00 87.69 176 TYR A C 1
ATOM 1323 O O . TYR A 1 176 ? 12.199 -8.685 -14.000 1.00 87.69 176 TYR A O 1
ATOM 1331 N N . ILE A 1 177 ? 9.979 -8.293 -14.124 1.00 87.62 177 ILE A N 1
ATOM 1332 C CA . ILE A 1 177 ? 9.609 -8.710 -12.768 1.00 87.62 177 ILE A CA 1
ATOM 1333 C C . ILE A 1 177 ? 8.604 -9.861 -12.919 1.00 87.62 177 ILE A C 1
ATOM 1335 O O . ILE A 1 177 ? 7.841 -9.895 -13.883 1.00 87.62 177 ILE A O 1
ATOM 1339 N N . GLY A 1 178 ? 8.651 -10.842 -12.015 1.00 86.00 178 GLY A N 1
ATOM 1340 C CA . GLY A 1 178 ? 7.704 -11.960 -12.023 1.00 86.00 178 GLY A CA 1
ATOM 1341 C C . GLY A 1 178 ? 6.262 -11.519 -11.725 1.00 86.00 178 GLY A C 1
ATOM 1342 O O . GLY A 1 178 ? 6.046 -10.394 -11.272 1.00 86.00 178 GLY A O 1
ATOM 1343 N N . PRO A 1 179 ? 5.265 -12.395 -11.943 1.00 84.62 179 PRO A N 1
ATOM 1344 C CA . PRO A 1 179 ? 3.882 -12.095 -11.593 1.00 84.62 179 PRO A CA 1
ATOM 1345 C C . PRO A 1 179 ? 3.747 -11.871 -10.082 1.00 84.62 179 PRO A C 1
ATOM 1347 O O . PRO A 1 179 ? 4.255 -12.658 -9.281 1.00 84.62 179 PRO A O 1
ATOM 1350 N N . ILE A 1 180 ? 3.033 -10.812 -9.703 1.00 85.88 180 ILE A N 1
ATOM 1351 C CA . ILE A 1 180 ? 2.753 -10.446 -8.312 1.00 85.88 180 ILE A CA 1
ATOM 1352 C C . ILE A 1 180 ? 1.245 -10.303 -8.103 1.00 85.88 180 ILE A C 1
ATOM 1354 O O . ILE A 1 180 ? 0.523 -9.863 -8.995 1.00 85.88 180 ILE A O 1
ATOM 1358 N N . VAL A 1 181 ? 0.770 -10.644 -6.906 1.00 84.75 181 VAL A N 1
ATOM 1359 C CA . VAL A 1 181 ? -0.578 -10.276 -6.458 1.00 84.75 181 VAL A CA 1
ATOM 1360 C C . VAL A 1 181 ? -0.463 -8.921 -5.773 1.00 84.75 181 VAL A C 1
ATOM 1362 O O . VAL A 1 181 ? 0.258 -8.807 -4.786 1.00 84.75 181 VAL A O 1
ATOM 1365 N N . ALA A 1 182 ? -1.149 -7.903 -6.292 1.00 84.19 182 ALA A N 1
ATOM 1366 C CA . ALA A 1 182 ? -1.199 -6.566 -5.702 1.00 84.19 182 ALA A CA 1
ATOM 1367 C C . ALA A 1 182 ? -2.422 -6.451 -4.769 1.00 84.19 182 ALA A C 1
ATOM 1369 O O . ALA A 1 182 ? -3.552 -6.367 -5.269 1.00 84.19 182 ALA A O 1
ATOM 1370 N N . PRO A 1 183 ? -2.258 -6.450 -3.430 1.00 80.00 183 PRO A N 1
ATOM 1371 C CA . PRO A 1 183 ? -3.384 -6.291 -2.515 1.00 80.00 183 PRO A CA 1
ATOM 1372 C C . PRO A 1 183 ? -4.079 -4.951 -2.769 1.00 80.00 183 PRO A C 1
ATOM 1374 O O . PRO A 1 183 ? -3.420 -3.926 -2.946 1.00 80.00 183 PRO A O 1
ATOM 1377 N N . LEU A 1 184 ? -5.414 -4.963 -2.816 1.00 78.19 184 LEU A N 1
ATOM 1378 C CA . LEU A 1 184 ? -6.246 -3.789 -3.131 1.00 78.19 184 LEU A CA 1
ATOM 1379 C C . LEU A 1 184 ? -5.953 -3.135 -4.503 1.00 78.19 184 LEU A C 1
ATOM 1381 O O . LEU A 1 184 ? -6.423 -2.029 -4.760 1.00 78.19 184 LEU A O 1
ATOM 1385 N N . GLY A 1 185 ? -5.198 -3.797 -5.389 1.00 80.19 185 GLY A N 1
ATOM 1386 C CA . GLY A 1 185 ? -4.776 -3.240 -6.678 1.00 80.19 185 GLY A CA 1
ATOM 1387 C C . GLY A 1 185 ? -3.730 -2.122 -6.575 1.00 80.19 185 GLY A C 1
ATOM 1388 O O . GLY A 1 185 ? -3.565 -1.366 -7.528 1.00 80.19 185 GLY A O 1
ATOM 1389 N N . LEU A 1 186 ? -3.043 -1.992 -5.434 1.00 84.38 186 LEU A N 1
ATOM 1390 C CA . LEU A 1 186 ? -2.051 -0.943 -5.192 1.00 84.38 186 LEU A CA 1
ATOM 1391 C C . LEU A 1 186 ? -0.625 -1.444 -5.460 1.00 84.38 186 LEU A C 1
ATOM 1393 O O . LEU A 1 186 ? -0.246 -2.533 -5.032 1.00 84.38 186 LEU A O 1
ATOM 1397 N N . LEU A 1 187 ? 0.179 -0.613 -6.126 1.00 86.31 187 LEU A N 1
ATOM 1398 C CA . LEU A 1 187 ? 1.590 -0.864 -6.419 1.00 86.31 187 LEU A CA 1
ATOM 1399 C C . LEU A 1 187 ? 2.417 0.381 -6.076 1.00 86.31 187 LEU A C 1
ATOM 1401 O O . LEU A 1 187 ? 2.009 1.497 -6.383 1.00 86.31 187 LEU A O 1
ATOM 1405 N N . GLN A 1 188 ? 3.595 0.178 -5.487 1.00 86.56 188 GLN A N 1
ATOM 1406 C CA . GLN A 1 188 ? 4.619 1.209 -5.324 1.00 86.56 188 GLN A CA 1
ATOM 1407 C C . GLN A 1 188 ? 5.846 0.813 -6.141 1.00 86.56 188 GLN A C 1
ATOM 1409 O O . GLN A 1 188 ? 6.345 -0.304 -6.009 1.00 86.56 188 GLN A O 1
ATOM 1414 N N . VAL A 1 189 ? 6.341 1.734 -6.967 1.00 85.19 189 VAL A N 1
ATOM 1415 C CA . VAL A 1 189 ? 7.563 1.547 -7.755 1.00 85.19 189 VAL A CA 1
ATOM 1416 C C . VAL A 1 189 ? 8.625 2.494 -7.213 1.00 85.19 189 VAL A C 1
ATOM 1418 O O . VAL A 1 189 ? 8.556 3.700 -7.424 1.00 85.19 189 VAL A O 1
ATOM 1421 N N . GLU A 1 190 ? 9.609 1.953 -6.498 1.00 85.56 190 GLU A N 1
ATOM 1422 C CA . GLU A 1 190 ? 10.744 2.733 -6.002 1.00 85.56 190 GLU A CA 1
ATOM 1423 C C . GLU A 1 190 ? 11.927 2.611 -6.967 1.00 85.56 190 GLU A C 1
ATOM 1425 O O . GLU A 1 190 ? 12.397 1.512 -7.270 1.00 85.56 190 GLU A O 1
ATOM 1430 N N . THR A 1 191 ? 12.413 3.748 -7.469 1.00 84.44 191 THR A N 1
ATOM 1431 C CA . THR A 1 191 ? 13.489 3.792 -8.465 1.00 84.44 191 THR A CA 1
ATOM 1432 C C . THR A 1 191 ? 14.742 4.414 -7.857 1.00 84.44 191 THR A C 1
ATOM 1434 O O . THR A 1 191 ? 14.711 5.500 -7.281 1.00 84.44 191 THR A O 1
ATOM 1437 N N . LYS A 1 192 ? 15.879 3.719 -7.973 1.00 85.00 192 LYS A N 1
ATOM 1438 C CA . LYS A 1 192 ? 17.167 4.181 -7.442 1.00 85.00 192 LYS A CA 1
ATOM 1439 C C . LYS A 1 192 ? 18.184 4.308 -8.566 1.00 85.00 192 LYS A C 1
ATOM 1441 O O . LYS A 1 192 ? 18.608 3.308 -9.140 1.00 85.00 192 LYS A O 1
ATOM 1446 N N . SER A 1 193 ? 18.609 5.536 -8.846 1.00 84.06 193 SER A N 1
ATOM 1447 C CA . SER A 1 193 ? 19.638 5.843 -9.841 1.00 84.06 193 SER A CA 1
ATOM 1448 C C . SER A 1 193 ? 20.637 6.863 -9.302 1.00 84.06 193 SER A C 1
ATOM 1450 O O . SER A 1 193 ? 20.306 7.686 -8.454 1.00 84.06 193 SER A O 1
ATOM 1452 N N . ALA A 1 194 ? 21.871 6.808 -9.804 1.00 83.44 194 ALA A N 1
ATOM 1453 C CA . ALA A 1 194 ? 22.909 7.802 -9.522 1.00 83.44 194 ALA A CA 1
ATOM 1454 C C . ALA A 1 194 ? 22.797 9.057 -10.414 1.00 83.44 194 ALA A C 1
ATOM 1456 O O . ALA A 1 194 ? 23.546 10.014 -10.229 1.00 83.44 194 ALA A O 1
ATOM 1457 N N . VAL A 1 195 ? 21.891 9.042 -11.397 1.00 80.12 195 VAL A N 1
ATOM 1458 C CA . VAL A 1 195 ? 21.645 10.129 -12.353 1.00 80.12 195 VAL A CA 1
ATOM 1459 C C . VAL A 1 195 ? 20.178 10.537 -12.245 1.00 80.12 195 VAL A C 1
ATOM 1461 O O . VAL A 1 195 ? 19.306 9.672 -12.257 1.00 80.12 195 VAL A O 1
ATOM 1464 N N . ASN A 1 196 ? 19.892 11.836 -12.155 1.00 79.06 196 ASN A N 1
ATOM 1465 C CA . ASN A 1 196 ? 18.517 12.346 -12.117 1.00 79.06 196 ASN A CA 1
ATOM 1466 C C . ASN A 1 196 ? 17.912 12.445 -13.526 1.00 79.06 196 ASN A C 1
ATOM 1468 O O . ASN A 1 196 ? 18.628 12.701 -14.492 1.00 79.06 196 ASN A O 1
ATOM 1472 N N . GLY A 1 197 ? 16.586 12.308 -13.626 1.00 78.56 197 GLY A N 1
ATOM 1473 C CA . GLY A 1 197 ? 15.846 12.507 -14.879 1.00 78.56 197 GLY A CA 1
ATOM 1474 C C . GLY A 1 197 ? 15.822 11.307 -15.833 1.00 78.56 197 GLY A C 1
ATOM 1475 O O . GLY A 1 197 ? 15.596 11.498 -17.025 1.00 78.56 197 GLY A O 1
ATOM 1476 N N . ASN A 1 198 ? 16.046 10.080 -15.345 1.00 81.19 198 ASN A N 1
ATOM 1477 C CA . ASN A 1 198 ? 15.784 8.890 -16.164 1.00 81.19 198 ASN A CA 1
ATOM 1478 C C . ASN A 1 198 ? 14.273 8.727 -16.334 1.00 81.19 198 ASN A C 1
ATOM 1480 O O . ASN A 1 198 ? 13.545 8.701 -15.343 1.00 81.19 198 ASN A O 1
ATOM 1484 N N . ILE A 1 199 ? 13.827 8.575 -17.576 1.00 79.44 199 ILE A N 1
ATOM 1485 C CA . ILE A 1 199 ? 12.451 8.201 -17.896 1.00 79.44 199 ILE A CA 1
ATOM 1486 C C . ILE A 1 199 ? 12.381 6.672 -17.868 1.00 79.44 199 ILE A C 1
ATOM 1488 O O . ILE A 1 199 ? 13.246 6.003 -18.436 1.00 79.44 199 ILE A O 1
ATOM 1492 N N . LEU A 1 200 ? 11.377 6.132 -17.183 1.00 79.88 200 LEU A N 1
ATOM 1493 C CA . LEU A 1 200 ? 11.115 4.700 -17.083 1.00 79.88 200 LEU A CA 1
ATOM 1494 C C . LEU A 1 200 ? 9.671 4.443 -17.505 1.00 79.88 200 LEU A C 1
ATOM 1496 O O . LEU A 1 200 ? 8.753 5.072 -16.986 1.00 79.88 200 LEU A O 1
ATOM 1500 N N . GLU A 1 201 ? 9.488 3.518 -18.440 1.00 81.56 201 GLU A N 1
ATOM 1501 C CA . GLU A 1 201 ? 8.175 3.048 -18.872 1.00 81.56 201 GLU A CA 1
ATOM 1502 C C . GLU A 1 201 ? 7.803 1.792 -18.073 1.00 81.56 201 GLU A C 1
ATOM 1504 O O . GLU A 1 201 ? 8.620 0.880 -17.922 1.00 81.56 201 GLU A O 1
ATOM 1509 N N . LEU A 1 202 ? 6.576 1.746 -17.552 1.00 82.12 202 LEU A N 1
ATOM 1510 C CA . LEU A 1 202 ? 6.049 0.601 -16.814 1.00 82.12 202 LEU A CA 1
ATOM 1511 C C . LEU A 1 202 ? 4.924 -0.053 -17.616 1.00 82.12 202 LEU A C 1
ATOM 1513 O O . LEU A 1 202 ? 3.815 0.472 -17.689 1.00 82.12 202 LEU A O 1
ATOM 1517 N N . VAL A 1 203 ? 5.201 -1.231 -18.170 1.00 84.75 203 VAL A N 1
ATOM 1518 C CA . VAL A 1 203 ? 4.191 -2.066 -18.827 1.00 84.75 203 VAL A CA 1
ATOM 1519 C C . VAL A 1 203 ? 3.612 -3.037 -17.799 1.00 84.75 203 VAL A C 1
ATOM 1521 O O . VAL A 1 203 ? 4.345 -3.830 -17.208 1.00 84.75 203 VAL A O 1
ATOM 1524 N N . LEU A 1 204 ? 2.298 -2.969 -17.577 1.00 83.12 204 LEU A N 1
ATOM 1525 C CA . LEU A 1 204 ? 1.573 -3.838 -16.648 1.00 83.12 204 LEU A CA 1
ATOM 1526 C C . LEU A 1 204 ? 0.691 -4.825 -17.417 1.00 83.12 204 LEU A C 1
ATOM 1528 O O . LEU A 1 204 ? -0.298 -4.438 -18.037 1.00 83.12 204 LEU A O 1
ATOM 1532 N N . GLU A 1 205 ? 1.022 -6.112 -17.331 1.00 86.12 205 GLU A N 1
ATOM 1533 C CA . GLU A 1 205 ? 0.148 -7.192 -17.788 1.00 86.12 205 GLU A CA 1
ATOM 1534 C C . GLU A 1 205 ? -0.804 -7.589 -16.655 1.00 86.12 205 GLU A C 1
ATOM 1536 O O . GLU A 1 205 ? -0.378 -8.042 -15.592 1.00 86.12 205 GLU A O 1
ATOM 1541 N N . ILE A 1 206 ? -2.106 -7.398 -16.873 1.00 85.12 206 ILE A N 1
ATOM 1542 C CA . ILE A 1 206 ? -3.147 -7.657 -15.874 1.00 85.12 206 ILE A CA 1
ATOM 1543 C C . ILE A 1 206 ? -3.919 -8.916 -16.276 1.00 85.12 206 ILE A C 1
ATOM 1545 O O . ILE A 1 206 ? -4.420 -9.015 -17.398 1.00 85.12 206 ILE A O 1
ATOM 1549 N N . ALA A 1 207 ? -4.037 -9.876 -15.356 1.00 86.12 207 ALA A N 1
ATOM 1550 C CA . ALA A 1 207 ? -4.806 -11.093 -15.589 1.00 86.12 207 ALA A CA 1
ATOM 1551 C C . ALA A 1 207 ? -6.308 -10.771 -15.783 1.00 86.12 207 ALA A C 1
ATOM 1553 O O . ALA A 1 207 ? -6.861 -9.964 -15.029 1.00 86.12 207 ALA A O 1
ATOM 1554 N N . PRO A 1 208 ? -6.990 -11.374 -16.775 1.00 87.69 208 PRO A N 1
ATOM 1555 C CA . PRO A 1 208 ? -8.409 -11.138 -17.013 1.00 87.69 208 PRO A CA 1
ATOM 1556 C C . PRO A 1 208 ? -9.274 -11.893 -15.999 1.00 87.69 208 PRO A C 1
ATOM 1558 O O . PRO A 1 208 ? -9.015 -13.058 -15.698 1.00 87.69 208 PRO A O 1
ATOM 1561 N N . GLY A 1 209 ? -10.358 -11.273 -15.533 1.00 84.38 209 GLY A N 1
ATOM 1562 C CA . GLY A 1 209 ? -11.231 -11.898 -14.541 1.00 84.38 209 GLY A CA 1
ATOM 1563 C C . GLY A 1 209 ? -12.570 -11.201 -14.312 1.00 84.38 209 GLY A C 1
ATOM 1564 O O . GLY A 1 209 ? -12.992 -10.316 -15.059 1.00 84.38 209 GLY A O 1
ATOM 1565 N N . GLY A 1 210 ? -13.287 -11.666 -13.286 1.00 79.50 210 GLY A N 1
ATOM 1566 C CA . GLY A 1 210 ? -14.684 -11.294 -13.045 1.00 79.50 210 GLY A CA 1
ATOM 1567 C C . GLY A 1 210 ? -14.900 -9.869 -12.528 1.00 79.50 210 GLY A C 1
ATOM 1568 O O . GLY A 1 210 ? -16.020 -9.360 -12.610 1.00 79.50 210 GLY A O 1
ATOM 1569 N N . TYR A 1 211 ? -13.866 -9.202 -12.009 1.00 77.12 211 TYR A N 1
ATOM 1570 C CA . TYR A 1 211 ? -14.006 -7.890 -11.389 1.00 77.12 211 TYR A CA 1
ATOM 1571 C C . TYR A 1 211 ? -13.722 -6.772 -12.389 1.00 77.12 211 TYR A C 1
ATOM 1573 O O . TYR A 1 211 ? -12.580 -6.391 -12.625 1.00 77.12 211 TYR A O 1
ATOM 1581 N N . LYS A 1 212 ? -14.782 -6.250 -13.020 1.00 74.44 212 LYS A N 1
ATOM 1582 C CA . LYS A 1 212 ? -14.688 -5.182 -14.039 1.00 74.44 212 LYS A CA 1
ATOM 1583 C C . LYS A 1 212 ? -13.760 -5.545 -15.223 1.00 74.44 212 LYS A C 1
ATOM 1585 O O . LYS A 1 212 ? -13.256 -4.656 -15.900 1.00 74.44 212 LYS A O 1
ATOM 1590 N N . GLY A 1 213 ? -13.573 -6.843 -15.487 1.00 76.81 213 GLY A N 1
ATOM 1591 C CA . GLY A 1 213 ? -12.685 -7.389 -16.524 1.00 76.81 213 GLY A CA 1
ATOM 1592 C C . GLY A 1 213 ? -11.299 -7.821 -16.025 1.00 76.81 213 GLY A C 1
ATOM 1593 O O . GLY A 1 213 ? -10.575 -8.479 -16.767 1.00 76.81 213 GLY A O 1
ATOM 1594 N N . VAL A 1 214 ? -10.949 -7.504 -14.778 1.00 81.56 214 VAL A N 1
ATOM 1595 C CA . VAL A 1 214 ? -9.671 -7.830 -14.129 1.00 81.56 214 VAL A CA 1
ATOM 1596 C C . VAL A 1 214 ? -9.854 -8.991 -13.149 1.00 81.56 214 VAL A C 1
ATOM 1598 O O . VAL A 1 214 ? -10.925 -9.165 -12.556 1.00 81.56 214 VAL A O 1
ATOM 1601 N N . ASP A 1 215 ? -8.817 -9.812 -12.991 1.00 83.38 215 ASP A N 1
ATOM 1602 C CA . ASP A 1 215 ? -8.765 -10.811 -11.932 1.00 83.38 215 ASP A CA 1
ATOM 1603 C C . ASP A 1 215 ? -8.548 -10.136 -10.577 1.00 83.38 215 ASP A C 1
ATOM 1605 O O . ASP A 1 215 ? -7.540 -9.474 -10.332 1.00 83.38 215 ASP A O 1
ATOM 1609 N N . ALA A 1 216 ? -9.536 -10.293 -9.704 1.00 73.06 216 ALA A N 1
ATOM 1610 C CA . ALA A 1 216 ? -9.484 -9.844 -8.327 1.00 73.06 216 ALA A CA 1
ATOM 1611 C C . ALA A 1 216 ? -9.924 -11.015 -7.455 1.00 73.06 216 ALA A C 1
ATOM 1613 O O . ALA A 1 216 ? -11.118 -11.285 -7.290 1.00 73.06 216 ALA A O 1
ATOM 1614 N N . VAL A 1 217 ? -8.937 -11.721 -6.911 1.00 65.50 217 VAL A N 1
ATOM 1615 C CA . VAL A 1 217 ? -9.167 -12.722 -5.876 1.00 65.50 217 VAL A CA 1
ATOM 1616 C C . VAL A 1 217 ? -9.680 -12.000 -4.632 1.00 65.50 217 VAL A C 1
ATOM 1618 O O . VAL A 1 217 ? -9.043 -11.071 -4.139 1.00 65.50 217 VAL A O 1
ATOM 1621 N N . ALA A 1 218 ? -10.839 -12.424 -4.129 1.00 54.94 218 ALA A N 1
ATOM 1622 C CA . ALA A 1 218 ? -11.291 -12.021 -2.806 1.00 54.94 218 ALA A CA 1
ATOM 1623 C C . ALA A 1 218 ? -10.363 -12.660 -1.762 1.00 54.94 218 ALA A C 1
ATOM 1625 O O . ALA A 1 218 ? -10.266 -13.888 -1.706 1.00 54.94 218 ALA A O 1
ATOM 1626 N N . ILE A 1 219 ? -9.679 -11.812 -0.991 1.00 47.72 219 ILE A N 1
ATOM 1627 C CA . ILE A 1 219 ? -8.847 -12.174 0.165 1.00 47.72 219 ILE A CA 1
ATOM 1628 C C . ILE A 1 219 ? -9.717 -12.072 1.421 1.00 47.72 219 ILE A C 1
ATOM 1630 O O . ILE A 1 219 ? -10.435 -11.051 1.528 1.00 47.72 219 ILE A O 1
#

Sequence (219 aa):
MRREALSAAGVGSNATATWADFKLYLNYDHISDTDIGIPFDCADAAMSQNNQEWRYSEFVSPDGTTSADEFTAHMLGAHVGPAGNYTSVGIIEGYQNSRARVQADDPSVDPTLFESGWMMNLFDDGTHHDEILEALTDDGDSPPYDHDDMPGSAGNMSRALVAGVTHVNTGSPIGYIGPIVAPLGLLQVETKSAVNGNILELVLEIAPGGYKGVDAVAI

Foldseek 3Di:
DVQVVCVVVVHPPPPDDPPDDAAAAAAVCSVPDPDDPFDADPVRHTDDPPPDPPDHDWDWADLVDPDIQIAGEHAFEAFDDDPSRTNYHHPVQVVLVVDDADDLDDDDDDAQQDDDDVVCVCVGCGPCVVVVVVCVCPVCSDPPADSVAGCRYHPHVRDDDDQFDWDADPVRNDTDTDDDDDVSPDDDDDDDDPDPDDDDDDDDDFPADDDVRGDDDDD

pLDDT: mean 71.11, std 13.39, range [35.0, 88.5]

Radius of gyration: 26.56 Å; chains: 1; bounding box: 58×59×74 Å